Protein AF-K0BC11-F1 (afdb_monomer)

InterPro domains:
  IPR007685 RelA/SpoT [PF04607] (49-173)
  IPR007685 RelA/SpoT [SM00954] (48-176)
  IPR007685 RelA/SpoT [cd05399] (22-164)
  IPR043519 Nucleotidyltransferase superfamily [G3DSA:3.30.460.10] (6-158)
  IPR043519 Nucleotidyltransferase superfamily [SSF81301] (23-200)

pLDDT: mean 84.07, std 13.66, range [40.06, 98.12]

Foldseek 3Di:
DQDADDLVVVVVVCVVCLVLLVVLLVVVLVLLVVLCVVVVFAWPDKDWDADDPVRLSVVCVVVSDDDPSQLVPQARIEIETAGAAPVSLVVSVVSCVVFWDFPDKDDQDPPVDLLDDSLAWIKTWTFGDPVRQDPVSCVVRVCRRSGIYIYTYYYPLNVVLCVVVCVPVVVVPDDDPVVSSVNSVVSVVSVVVSVVSNVVVVVVVVLVVVLCPDQPQADWDDLSSVQSVLCNVPVVFDADDSVLSHVLSVVCVVLPNTTSVVLVVLCVLCVVLLVVLCVVVFDDDPPDRHDHSSVSSLLSCLLPPPPPDDSVSRDDPPSVVSNVVSVD

Nearest PDB structures (foldseek):
  5ded-assembly1_G  TM=7.825E-01  e=7.069E-09  Bacillus subtilis PY79
  5ded-assembly2_H  TM=7.677E-01  e=9.722E-09  Bacillus subtilis PY79
  5ded-assembly1_F  TM=7.931E-01  e=2.528E-08  Bacillus subtilis PY79
  5ded-assembly1_D  TM=7.666E-01  e=3.867E-08  Bacillus subtilis PY79
  5ded-assembly1_B  TM=7.456E-01  e=4.534E-08  Bacillus subtilis PY79

Mean predicted aligned error: 13.34 Å

Solvent-accessible surface area (backbone atoms only — not comparable to full-atom values): 18623 Å² total; per-residue (Å²): 131,87,78,80,76,59,62,69,61,51,51,53,53,46,65,70,48,47,61,43,38,52,51,50,44,53,52,52,51,50,56,51,50,52,56,35,57,76,66,68,57,68,60,78,44,82,49,73,48,68,53,53,64,72,62,49,54,52,48,37,65,76,65,65,63,76,81,65,59,75,79,73,42,47,58,47,13,31,35,38,40,29,25,72,39,60,71,50,51,60,56,48,49,52,51,48,61,70,65,29,42,74,80,45,76,46,66,67,56,75,57,96,49,93,88,49,70,42,76,57,55,34,38,36,32,28,26,54,31,76,89,75,56,47,71,68,50,41,72,79,29,71,60,48,63,75,42,46,30,26,38,37,40,32,33,56,61,42,52,54,46,51,58,54,49,48,57,55,64,70,58,60,88,76,73,56,74,67,58,54,52,50,52,41,53,52,46,51,51,46,52,52,49,47,53,50,54,34,50,52,50,54,51,52,54,54,49,55,57,56,32,68,41,86,66,67,40,87,40,63,63,45,71,71,53,46,51,23,38,36,50,59,79,34,67,92,37,51,84,59,55,72,66,60,50,52,53,50,51,55,53,40,47,73,76,63,51,57,32,42,45,59,53,46,58,34,41,70,59,24,48,73,43,48,58,53,51,44,68,78,56,65,50,84,58,102,85,45,72,64,60,29,32,53,57,48,49,51,50,19,48,53,60,67,44,64,88,78,54,87,50,80,85,53,87,55,87,73,51,76,77,53,43,72,64,59,81,114

Organism: NCBI:txid1229909

Structure (mmCIF, N/CA/C/O backbone):
data_AF-K0BC11-F1
#
_entry.id   AF-K0BC11-F1
#
loop_
_atom_site.group_PDB
_atom_site.id
_atom_site.type_symbol
_atom_site.label_atom_id
_atom_site.label_alt_id
_atom_site.label_comp_id
_atom_site.label_asym_id
_atom_site.label_entity_id
_atom_site.label_seq_id
_atom_site.pdbx_PDB_ins_code
_atom_site.Cartn_x
_atom_site.Cartn_y
_atom_site.Cartn_z
_atom_site.occupancy
_atom_site.B_iso_or_equiv
_atom_site.auth_seq_id
_atom_site.auth_comp_id
_atom_site.auth_asym_id
_atom_site.auth_atom_id
_atom_site.pdbx_PDB_model_num
ATOM 1 N N . MET A 1 1 ? 13.989 6.825 -39.980 1.00 73.62 1 MET A N 1
ATOM 2 C CA . MET A 1 1 ? 14.229 5.379 -39.795 1.00 73.62 1 MET A CA 1
ATOM 3 C C . MET A 1 1 ? 14.857 5.228 -38.426 1.00 73.62 1 MET A C 1
ATOM 5 O O . MET A 1 1 ? 15.906 5.821 -38.219 1.00 73.62 1 MET A O 1
ATOM 9 N N . PHE A 1 2 ? 14.193 4.543 -37.494 1.00 80.69 2 PHE A N 1
ATOM 10 C CA . PHE A 1 2 ? 14.741 4.298 -36.160 1.00 80.69 2 PHE A CA 1
ATOM 11 C C . PHE A 1 2 ? 16.003 3.433 -36.277 1.00 80.69 2 PHE A C 1
ATOM 13 O O . PHE A 1 2 ? 15.971 2.382 -36.921 1.00 80.69 2 PHE A O 1
ATOM 20 N N . ILE A 1 3 ? 17.115 3.882 -35.689 1.00 81.69 3 ILE A N 1
ATOM 21 C CA . ILE A 1 3 ? 18.369 3.122 -35.666 1.00 81.69 3 ILE A CA 1
ATOM 22 C C . ILE A 1 3 ? 18.489 2.467 -34.290 1.00 81.69 3 ILE A C 1
ATOM 24 O O . ILE A 1 3 ? 18.704 3.167 -33.298 1.00 81.69 3 ILE A O 1
ATOM 28 N N . PRO A 1 4 ? 18.355 1.135 -34.198 1.00 78.00 4 PRO A N 1
ATOM 29 C CA . PRO A 1 4 ? 18.426 0.460 -32.918 1.00 78.00 4 PRO A CA 1
ATOM 30 C C . PRO A 1 4 ? 19.825 0.575 -32.294 1.00 78.00 4 PRO A C 1
ATOM 32 O O . PRO A 1 4 ? 20.830 0.502 -33.009 1.00 78.00 4 PRO A O 1
ATOM 35 N N . PRO A 1 5 ? 19.922 0.698 -30.959 1.00 86.88 5 PRO A N 1
ATOM 36 C CA . PRO A 1 5 ? 21.211 0.739 -30.286 1.00 86.88 5 PRO A CA 1
ATOM 37 C C . PRO A 1 5 ? 21.972 -0.574 -30.469 1.00 86.88 5 PRO A C 1
ATOM 39 O O . PRO A 1 5 ? 21.388 -1.662 -30.483 1.00 86.88 5 PRO A O 1
ATOM 42 N N . ASN A 1 6 ? 23.303 -0.480 -30.520 1.00 91.75 6 ASN A N 1
ATOM 43 C CA . ASN A 1 6 ? 24.158 -1.659 -30.467 1.00 91.75 6 ASN A CA 1
ATOM 44 C C . ASN A 1 6 ? 23.910 -2.418 -29.152 1.00 91.75 6 ASN A C 1
ATOM 46 O O . ASN A 1 6 ? 24.179 -1.908 -28.062 1.00 91.75 6 ASN A O 1
ATOM 50 N N . THR A 1 7 ? 23.416 -3.652 -29.258 1.00 92.38 7 THR A N 1
ATOM 51 C CA . THR A 1 7 ? 22.975 -4.448 -28.105 1.00 92.38 7 THR A CA 1
ATOM 52 C C . THR A 1 7 ? 24.090 -4.704 -27.096 1.00 92.38 7 THR A C 1
ATOM 54 O O . THR A 1 7 ? 23.847 -4.630 -25.894 1.00 92.38 7 THR A O 1
ATOM 57 N N . ALA A 1 8 ? 25.313 -4.990 -27.556 1.00 93.12 8 ALA A N 1
ATOM 58 C CA . ALA A 1 8 ? 26.441 -5.281 -26.672 1.00 93.12 8 ALA A CA 1
ATOM 59 C C . ALA A 1 8 ? 26.876 -4.034 -25.888 1.00 93.12 8 ALA A C 1
ATOM 61 O O . ALA A 1 8 ? 27.069 -4.100 -24.672 1.00 93.12 8 ALA A O 1
ATOM 62 N N . SER A 1 9 ? 26.957 -2.890 -26.572 1.00 93.25 9 SER A N 1
ATOM 63 C CA . SER A 1 9 ? 27.257 -1.596 -25.955 1.00 93.25 9 SER A CA 1
ATOM 64 C C . SER A 1 9 ? 26.203 -1.220 -24.906 1.00 93.25 9 SER A C 1
ATOM 66 O O . SER A 1 9 ? 26.545 -0.974 -23.748 1.00 93.25 9 SER A O 1
ATOM 68 N N . LEU A 1 10 ? 24.917 -1.304 -25.262 1.00 94.25 10 LEU A N 1
ATOM 69 C CA . LEU A 1 10 ? 23.816 -0.973 -24.356 1.00 94.25 10 LEU A CA 1
ATOM 70 C C . LEU A 1 10 ? 23.737 -1.924 -23.152 1.00 94.25 10 LEU A C 1
ATOM 72 O O . LEU A 1 10 ? 23.430 -1.496 -22.042 1.00 94.25 10 LEU A O 1
ATOM 76 N N . LYS A 1 11 ? 24.044 -3.214 -23.339 1.00 95.62 11 LYS A N 1
ATOM 77 C CA . LYS A 1 11 ? 24.101 -4.192 -22.242 1.00 95.62 11 LYS A CA 1
ATOM 78 C C . LYS A 1 11 ? 25.217 -3.870 -21.247 1.00 95.62 11 LYS A C 1
ATOM 80 O O . LYS A 1 11 ? 25.002 -3.991 -20.043 1.00 95.62 11 LYS A O 1
ATOM 85 N N . SER A 1 12 ? 26.375 -3.426 -21.738 1.00 95.50 12 SER A N 1
ATOM 86 C CA . SER A 1 12 ? 27.487 -2.964 -20.899 1.00 95.50 12 SER A CA 1
ATOM 87 C C . SER A 1 12 ? 27.119 -1.698 -20.119 1.00 95.50 12 SER A C 1
ATOM 89 O O . SER A 1 12 ? 27.347 -1.627 -18.912 1.00 95.50 12 SER A O 1
ATOM 91 N N . GLU A 1 13 ? 26.476 -0.722 -20.767 1.00 94.12 13 GLU A N 1
ATOM 92 C CA . GLU A 1 13 ? 26.005 0.495 -20.093 1.00 94.12 13 GLU A CA 1
ATOM 93 C C . GLU A 1 13 ? 24.946 0.187 -19.023 1.00 94.12 13 GLU A C 1
ATOM 95 O O . GLU A 1 13 ? 25.045 0.658 -17.888 1.00 94.12 13 GLU A O 1
ATOM 100 N N . TYR A 1 14 ? 23.976 -0.671 -19.348 1.00 95.38 14 TYR A N 1
ATOM 101 C CA . TYR A 1 14 ? 22.964 -1.132 -18.402 1.00 95.38 14 TYR A CA 1
ATOM 102 C C . TYR A 1 14 ? 23.604 -1.793 -17.174 1.00 95.38 14 TYR A C 1
ATOM 104 O O . TYR A 1 14 ? 23.235 -1.467 -16.048 1.00 95.38 14 TYR A O 1
ATOM 112 N N . ALA A 1 15 ? 24.595 -2.670 -17.366 1.00 95.00 15 ALA A N 1
ATOM 113 C CA . ALA A 1 15 ? 25.288 -3.339 -16.265 1.00 95.00 15 ALA A CA 1
ATOM 114 C C . ALA A 1 15 ? 26.015 -2.357 -15.327 1.00 95.00 15 ALA A C 1
ATOM 116 O O . ALA A 1 15 ? 26.056 -2.590 -14.122 1.00 95.00 15 ALA A O 1
ATOM 117 N N . LYS A 1 16 ? 26.532 -1.238 -15.853 1.00 93.56 16 LYS A N 1
ATOM 118 C CA . LYS A 1 16 ? 27.159 -0.181 -15.040 1.00 93.56 16 LYS A CA 1
ATOM 119 C C . LYS A 1 16 ? 26.140 0.618 -14.226 1.00 93.56 16 LYS A C 1
ATOM 121 O O . LYS A 1 16 ? 26.433 1.004 -13.100 1.00 93.56 16 LYS A O 1
ATOM 126 N N . LYS A 1 17 ? 24.952 0.877 -14.783 1.00 93.44 17 LYS A N 1
ATOM 127 C CA . LYS A 1 17 ? 23.930 1.730 -14.149 1.00 93.44 17 LYS A CA 1
ATOM 128 C C . LYS A 1 17 ? 22.973 0.972 -13.230 1.00 93.44 17 LYS A C 1
ATOM 130 O O . LYS A 1 17 ? 22.438 1.570 -12.299 1.00 93.44 17 LYS A O 1
ATOM 135 N N . ILE A 1 18 ? 22.744 -0.323 -13.456 1.00 94.00 18 ILE A N 1
ATOM 136 C CA . ILE A 1 18 ? 21.697 -1.077 -12.748 1.00 94.00 18 ILE A CA 1
ATOM 137 C C . ILE A 1 18 ? 21.903 -1.125 -11.230 1.00 94.00 18 ILE A C 1
ATOM 139 O O . ILE A 1 18 ? 20.920 -1.069 -10.495 1.00 94.00 18 ILE A O 1
ATOM 143 N N . GLY A 1 19 ? 23.155 -1.134 -10.757 1.00 94.81 19 GLY A N 1
ATOM 144 C CA . GLY A 1 19 ? 23.466 -1.079 -9.324 1.00 94.81 19 GLY A CA 1
ATOM 145 C C . GLY A 1 19 ? 22.896 0.171 -8.647 1.00 94.81 19 GLY A C 1
ATOM 146 O O . GLY A 1 19 ? 22.322 0.081 -7.565 1.00 94.81 19 GLY A O 1
ATOM 147 N N . THR A 1 20 ? 22.939 1.322 -9.325 1.00 95.69 20 THR A N 1
ATOM 148 C CA . THR A 1 20 ? 22.329 2.570 -8.838 1.00 95.69 20 THR A CA 1
ATOM 149 C C . THR A 1 20 ? 20.811 2.463 -8.727 1.00 95.69 20 THR A C 1
ATOM 151 O O . THR A 1 20 ? 20.237 2.914 -7.739 1.00 95.69 20 THR A O 1
ATOM 154 N N . TYR A 1 21 ? 20.147 1.826 -9.695 1.00 96.31 21 TYR A N 1
ATOM 155 C CA . TYR A 1 21 ? 18.696 1.613 -9.640 1.00 96.31 21 TYR A CA 1
ATOM 156 C C . TYR A 1 21 ? 18.300 0.614 -8.547 1.00 96.31 21 TYR A C 1
ATOM 158 O O . TYR A 1 21 ? 17.301 0.827 -7.867 1.00 96.31 21 TYR A O 1
ATOM 166 N N . GLN A 1 22 ? 19.085 -0.444 -8.331 1.00 96.06 22 GLN A N 1
ATOM 167 C CA . GLN A 1 22 ? 18.867 -1.397 -7.235 1.00 96.06 22 GLN A CA 1
ATOM 168 C C . GLN A 1 22 ? 19.002 -0.718 -5.867 1.00 96.06 22 GLN A C 1
ATOM 170 O O . GLN A 1 22 ? 18.153 -0.904 -4.993 1.00 96.06 22 GLN A O 1
ATOM 175 N N . TYR A 1 23 ? 20.023 0.123 -5.705 1.00 96.44 23 TYR A N 1
ATOM 176 C CA . TYR A 1 23 ? 20.205 0.913 -4.495 1.00 96.44 23 TYR A CA 1
ATOM 177 C C . TYR A 1 23 ? 19.061 1.921 -4.287 1.00 96.44 23 TYR A C 1
ATOM 179 O O . TYR A 1 23 ? 18.476 1.977 -3.203 1.00 96.44 23 TYR A O 1
ATOM 187 N N . LEU A 1 24 ? 18.666 2.647 -5.342 1.00 96.81 24 LEU A N 1
ATOM 188 C CA . LEU A 1 24 ? 17.513 3.555 -5.330 1.00 96.81 24 LEU A CA 1
ATOM 189 C C . LEU A 1 24 ? 16.231 2.839 -4.887 1.00 96.81 24 LEU A C 1
ATOM 191 O O . LEU A 1 24 ? 15.516 3.344 -4.024 1.00 96.81 24 LEU A O 1
ATOM 195 N N . ILE A 1 25 ? 15.955 1.661 -5.454 1.00 97.00 25 ILE A N 1
ATOM 196 C CA . ILE A 1 25 ? 14.804 0.828 -5.092 1.00 97.00 25 ILE A CA 1
ATOM 197 C C . ILE A 1 25 ? 14.818 0.514 -3.597 1.00 97.00 25 ILE A C 1
ATOM 199 O O . ILE A 1 25 ? 13.801 0.703 -2.929 1.00 97.00 25 ILE A O 1
ATOM 203 N N . SER A 1 26 ? 15.954 0.046 -3.073 1.00 96.50 26 SER A N 1
ATOM 204 C CA . SER A 1 26 ? 16.074 -0.300 -1.656 1.00 96.50 26 SER A CA 1
ATOM 205 C C . SER A 1 26 ? 15.805 0.915 -0.772 1.00 96.50 26 SER A C 1
ATOM 207 O O . SER A 1 26 ? 15.011 0.826 0.161 1.00 96.50 26 SER A O 1
ATOM 209 N N . LYS A 1 27 ? 16.400 2.066 -1.101 1.00 96.19 27 LYS A N 1
ATOM 210 C CA . LYS A 1 27 ? 16.225 3.313 -0.348 1.00 96.19 27 LYS A CA 1
ATOM 211 C C . LYS A 1 27 ? 14.770 3.790 -0.356 1.00 96.19 27 LYS A C 1
ATOM 213 O O . LYS A 1 27 ? 14.219 4.084 0.701 1.00 96.19 27 LYS A O 1
ATOM 218 N N . ILE A 1 28 ? 14.129 3.830 -1.528 1.00 97.31 28 ILE A N 1
ATOM 219 C CA . ILE A 1 28 ? 12.715 4.219 -1.662 1.00 97.31 28 ILE A CA 1
ATOM 220 C C . ILE A 1 28 ? 11.819 3.262 -0.874 1.00 97.31 28 ILE A C 1
ATOM 222 O O . ILE A 1 28 ? 10.918 3.713 -0.170 1.00 97.31 28 ILE A O 1
ATOM 226 N N . LYS A 1 29 ? 12.067 1.949 -0.968 1.00 97.38 29 LYS A N 1
ATOM 227 C CA . LYS A 1 29 ? 11.293 0.940 -0.240 1.00 97.38 29 LYS A CA 1
ATOM 228 C C . LYS A 1 29 ? 11.391 1.148 1.272 1.00 97.38 29 LYS A C 1
ATOM 230 O O . LYS A 1 29 ? 10.361 1.090 1.932 1.00 97.38 29 LYS A O 1
ATOM 235 N N . THR A 1 30 ? 12.585 1.421 1.802 1.00 96.19 30 THR A N 1
ATOM 236 C CA . THR A 1 30 ? 12.786 1.709 3.230 1.00 96.19 30 THR A CA 1
ATOM 237 C C . THR A 1 30 ? 12.012 2.951 3.669 1.00 96.19 30 THR A C 1
ATOM 239 O O . THR A 1 30 ? 11.204 2.851 4.586 1.00 96.19 30 THR A O 1
ATOM 242 N N . LEU A 1 31 ? 12.167 4.076 2.959 1.00 95.75 31 LEU A N 1
ATOM 243 C CA . LEU A 1 31 ? 11.475 5.334 3.282 1.00 95.75 31 LEU A CA 1
ATOM 244 C C . LEU A 1 31 ? 9.949 5.182 3.275 1.00 95.75 31 LEU A C 1
ATOM 246 O O . LEU A 1 31 ? 9.257 5.677 4.160 1.00 95.75 31 LEU A O 1
ATOM 250 N N . LEU A 1 32 ? 9.416 4.477 2.273 1.00 97.50 32 LEU A N 1
ATOM 251 C CA . LEU A 1 32 ? 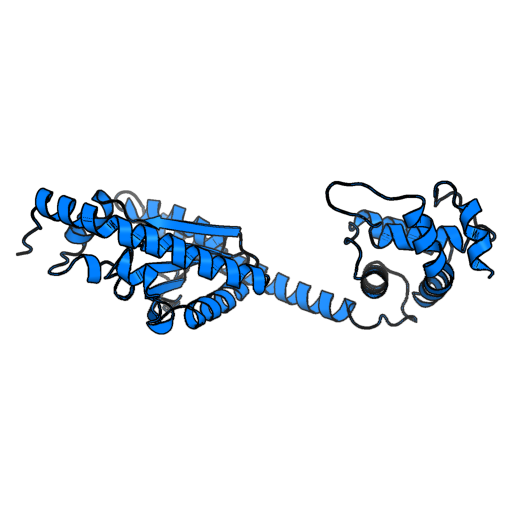7.988 4.184 2.204 1.00 97.50 32 LEU A CA 1
ATOM 252 C C . LEU A 1 32 ? 7.551 3.292 3.366 1.00 97.50 32 LEU A C 1
ATOM 254 O O . LEU A 1 32 ? 6.537 3.578 3.988 1.00 97.50 32 LEU A O 1
ATOM 258 N N . ASN A 1 33 ? 8.292 2.223 3.661 1.00 96.62 33 ASN A N 1
ATOM 259 C CA . ASN A 1 33 ? 7.930 1.279 4.714 1.00 96.62 33 ASN A CA 1
ATOM 260 C C . ASN A 1 33 ? 7.873 1.945 6.095 1.00 96.62 33 ASN A C 1
ATOM 262 O O . ASN A 1 33 ? 6.934 1.697 6.843 1.00 96.62 33 ASN A O 1
ATOM 266 N N . GLU A 1 34 ? 8.841 2.808 6.408 1.00 95.50 34 GLU A N 1
ATOM 267 C CA . GLU A 1 34 ? 8.868 3.580 7.655 1.00 95.50 34 GLU A CA 1
ATOM 268 C C . GLU A 1 34 ? 7.606 4.441 7.804 1.00 95.50 34 GLU A C 1
ATOM 270 O O . GLU A 1 34 ? 6.857 4.276 8.765 1.00 95.50 34 GLU A O 1
ATOM 275 N N . ASP A 1 35 ? 7.302 5.288 6.815 1.00 95.94 35 ASP A N 1
ATOM 276 C CA . ASP A 1 35 ? 6.131 6.171 6.869 1.00 95.94 35 ASP A CA 1
ATOM 277 C C . ASP A 1 35 ? 4.794 5.400 6.857 1.00 95.94 35 ASP A C 1
ATOM 279 O O . ASP A 1 35 ? 3.825 5.838 7.482 1.00 95.94 35 ASP A O 1
ATOM 283 N N . LEU A 1 36 ? 4.720 4.263 6.151 1.00 95.50 36 LEU A N 1
ATOM 284 C CA . LEU A 1 36 ? 3.532 3.400 6.124 1.00 95.50 36 LEU A CA 1
ATOM 285 C C . LEU A 1 36 ? 3.256 2.785 7.502 1.00 95.50 36 LEU A C 1
ATOM 287 O O . LEU A 1 36 ? 2.101 2.775 7.929 1.00 95.50 36 LEU A O 1
ATOM 291 N N . LEU A 1 37 ? 4.300 2.319 8.197 1.00 92.75 37 LEU A N 1
ATOM 292 C CA . LEU A 1 37 ? 4.197 1.766 9.549 1.00 92.75 37 LEU A CA 1
ATOM 293 C C . LEU A 1 37 ? 3.841 2.849 10.568 1.00 92.75 37 LEU A C 1
ATOM 295 O O . LEU A 1 37 ? 2.903 2.671 11.336 1.00 92.75 37 LEU A O 1
ATOM 299 N N . THR A 1 38 ? 4.527 3.996 10.540 1.00 93.12 38 THR A N 1
ATOM 300 C CA . THR A 1 38 ? 4.262 5.105 11.471 1.00 93.12 38 THR A CA 1
ATOM 301 C C . THR A 1 38 ? 2.840 5.651 11.349 1.00 93.12 38 THR A C 1
ATOM 303 O O . THR A 1 38 ? 2.265 6.090 12.339 1.00 93.12 38 THR A O 1
ATOM 306 N N . LYS A 1 39 ? 2.258 5.642 10.144 1.00 91.94 39 LYS A N 1
ATOM 307 C CA . LYS A 1 39 ? 0.874 6.088 9.914 1.00 91.94 39 LYS A CA 1
ATOM 308 C C . LYS A 1 39 ? -0.162 4.965 9.998 1.00 91.94 39 LYS A C 1
ATOM 310 O O . LYS A 1 39 ? -1.320 5.214 9.659 1.00 91.94 39 LYS A O 1
ATOM 315 N N . GLU A 1 40 ? 0.250 3.756 10.380 1.00 91.44 40 GLU A N 1
ATOM 316 C CA . GLU A 1 40 ? -0.610 2.573 10.507 1.00 91.44 40 GLU A CA 1
ATOM 317 C C . GLU A 1 40 ? -1.467 2.312 9.252 1.00 91.44 40 GLU A C 1
ATOM 319 O O . GLU A 1 40 ? -2.646 1.950 9.312 1.00 91.44 40 GLU A O 1
ATOM 324 N N . ILE A 1 41 ? -0.882 2.532 8.070 1.00 92.38 41 ILE A N 1
ATOM 325 C CA . ILE A 1 41 ? -1.588 2.336 6.803 1.00 92.38 41 ILE A CA 1
ATOM 326 C C . ILE A 1 41 ? -1.651 0.842 6.500 1.00 92.38 41 ILE A C 1
ATOM 328 O O . ILE A 1 41 ? -0.629 0.178 6.327 1.00 92.38 41 ILE A O 1
ATOM 332 N N . LYS A 1 42 ? -2.874 0.321 6.378 1.00 88.62 42 LYS A N 1
ATOM 333 C CA . LYS A 1 42 ? -3.121 -1.089 6.075 1.00 88.62 42 LYS A CA 1
ATOM 334 C C . LYS A 1 42 ? -2.725 -1.407 4.634 1.00 88.62 42 LYS A C 1
ATOM 336 O O . LYS A 1 42 ? -3.439 -1.084 3.684 1.00 88.62 42 LYS A O 1
ATOM 341 N N . ILE A 1 43 ? -1.584 -2.072 4.483 1.00 95.12 43 ILE A N 1
ATOM 342 C CA . ILE A 1 43 ? -1.107 -2.605 3.208 1.00 95.12 43 ILE A CA 1
ATOM 343 C C . ILE A 1 43 ? -1.113 -4.132 3.216 1.00 95.12 43 ILE A C 1
ATOM 345 O O . ILE A 1 43 ? -0.899 -4.768 4.241 1.00 95.12 43 ILE A O 1
ATOM 349 N N . ILE A 1 44 ? -1.331 -4.715 2.042 1.00 95.62 44 ILE A N 1
ATOM 350 C CA . ILE A 1 44 ? -1.179 -6.149 1.787 1.00 95.62 44 ILE A CA 1
ATOM 351 C C . ILE A 1 44 ? 0.276 -6.450 1.441 1.00 95.62 44 ILE A C 1
ATOM 353 O O . ILE A 1 44 ? 0.839 -7.443 1.891 1.00 95.62 44 ILE A O 1
ATOM 357 N N . SER A 1 45 ? 0.897 -5.608 0.609 1.00 96.75 45 SER A N 1
ATOM 358 C CA . SER A 1 45 ? 2.295 -5.804 0.233 1.00 96.75 45 SER A CA 1
ATOM 359 C C . SER A 1 45 ? 2.981 -4.526 -0.234 1.00 96.75 45 SER A C 1
ATOM 361 O O . SER A 1 45 ? 2.377 -3.655 -0.865 1.00 96.75 45 SER A O 1
ATOM 363 N N . LEU A 1 46 ? 4.285 -4.470 0.035 1.00 97.75 46 LEU A N 1
ATOM 364 C CA . LEU A 1 46 ? 5.227 -3.503 -0.514 1.00 97.75 46 LEU A CA 1
ATOM 365 C C . LEU A 1 46 ? 6.333 -4.275 -1.239 1.00 97.75 46 LEU A C 1
ATOM 367 O O . LEU A 1 46 ? 7.242 -4.843 -0.626 1.00 97.75 46 LEU A O 1
ATOM 371 N N . THR A 1 47 ? 6.249 -4.311 -2.563 1.00 97.12 47 THR A N 1
ATOM 372 C CA . THR A 1 47 ? 7.209 -5.020 -3.418 1.00 97.12 47 THR A CA 1
ATOM 373 C C . THR A 1 47 ? 8.006 -4.032 -4.247 1.00 97.12 47 THR A C 1
ATOM 375 O O . THR A 1 47 ? 7.557 -2.922 -4.523 1.00 97.12 47 THR A O 1
ATOM 378 N N . ALA A 1 48 ? 9.208 -4.423 -4.646 1.00 96.56 48 ALA A N 1
ATOM 379 C CA . ALA A 1 48 ? 10.019 -3.610 -5.528 1.00 96.56 48 ALA A CA 1
ATOM 380 C C . ALA A 1 48 ? 10.796 -4.489 -6.500 1.00 96.56 48 ALA A C 1
ATOM 382 O O . ALA A 1 48 ? 11.077 -5.650 -6.202 1.00 96.56 48 ALA A O 1
ATOM 383 N N . ARG A 1 49 ? 11.081 -3.948 -7.681 1.00 94.88 49 ARG A N 1
ATOM 384 C CA . ARG A 1 49 ? 11.754 -4.663 -8.762 1.00 94.88 49 ARG A CA 1
ATOM 385 C C . ARG A 1 49 ? 12.547 -3.709 -9.634 1.00 94.88 49 ARG A C 1
ATOM 387 O O . ARG A 1 49 ? 12.101 -2.600 -9.925 1.00 94.88 49 ARG A O 1
ATOM 394 N N . GLU A 1 50 ? 13.668 -4.192 -10.133 1.00 95.56 50 GLU A N 1
ATOM 395 C CA . GLU A 1 50 ? 14.371 -3.597 -11.255 1.00 95.56 50 GLU A CA 1
ATOM 396 C C . GLU A 1 50 ? 13.901 -4.212 -12.579 1.00 95.56 50 GLU A C 1
ATOM 398 O O . GLU A 1 50 ? 13.568 -5.401 -12.680 1.00 95.56 50 GLU A O 1
ATOM 403 N N . LYS A 1 51 ? 13.869 -3.400 -13.634 1.00 95.44 51 LYS A N 1
ATOM 404 C CA . LYS A 1 51 ? 13.502 -3.873 -14.969 1.00 95.44 51 LYS A CA 1
ATOM 405 C C . LYS A 1 51 ? 14.676 -4.595 -15.615 1.00 95.44 51 LYS A C 1
ATOM 407 O O . LYS A 1 51 ? 15.650 -3.958 -15.979 1.00 95.44 51 LYS A O 1
ATOM 412 N N . LYS A 1 52 ? 14.549 -5.907 -15.839 1.00 96.94 52 LYS A N 1
ATOM 413 C CA . LYS A 1 52 ? 15.577 -6.717 -16.521 1.00 96.94 52 LYS A CA 1
ATOM 414 C C . LYS A 1 52 ? 15.919 -6.180 -17.920 1.00 96.94 52 LYS A C 1
ATOM 416 O O . LYS A 1 52 ? 15.036 -5.683 -18.626 1.00 96.94 52 LYS A O 1
ATOM 421 N N . PHE A 1 53 ? 17.175 -6.379 -18.337 1.00 96.38 53 PHE A N 1
ATOM 422 C CA . PHE A 1 53 ? 17.722 -5.890 -19.609 1.00 96.38 53 PHE A CA 1
ATOM 423 C C . PHE A 1 53 ? 16.843 -6.224 -20.818 1.00 96.38 53 PHE A C 1
ATOM 425 O O . PHE A 1 53 ? 16.523 -5.326 -21.586 1.00 96.38 53 PHE A O 1
ATOM 432 N N . ASP A 1 54 ? 16.381 -7.468 -20.965 1.00 95.31 54 ASP A N 1
ATOM 433 C CA . ASP A 1 54 ? 15.577 -7.860 -22.133 1.00 95.31 54 ASP A CA 1
ATOM 434 C C . ASP A 1 54 ? 14.265 -7.072 -22.227 1.00 95.31 54 ASP A C 1
ATOM 436 O O . ASP A 1 54 ? 13.835 -6.688 -23.312 1.00 95.31 54 ASP A O 1
ATOM 440 N N . SER A 1 55 ? 13.630 -6.790 -21.086 1.00 93.69 55 SER A N 1
ATOM 441 C CA . SER A 1 55 ? 12.410 -5.980 -21.017 1.00 93.69 55 SER A CA 1
ATOM 442 C C . SER A 1 55 ? 12.688 -4.498 -21.255 1.00 93.69 55 SER A C 1
ATOM 444 O O . SER A 1 55 ? 11.857 -3.810 -21.845 1.00 93.69 55 SER A O 1
ATOM 446 N N . PHE A 1 56 ? 13.829 -3.992 -20.784 1.00 95.06 56 PHE A N 1
ATOM 447 C CA . PHE A 1 56 ? 14.307 -2.638 -21.069 1.00 95.06 56 PHE A CA 1
ATOM 448 C C . PHE A 1 56 ? 14.584 -2.458 -22.568 1.00 95.06 56 PHE A C 1
ATOM 450 O O . PHE A 1 56 ? 14.001 -1.577 -23.196 1.00 95.06 56 PHE A O 1
ATOM 457 N N . TYR A 1 57 ? 15.358 -3.367 -23.160 1.00 94.62 57 TYR A N 1
ATOM 458 C CA . TYR A 1 57 ? 15.673 -3.403 -24.583 1.00 94.62 57 TYR A CA 1
ATOM 459 C C . TYR A 1 57 ? 14.400 -3.500 -25.428 1.00 94.62 57 TYR A C 1
ATOM 461 O O . TYR A 1 57 ? 14.143 -2.624 -26.243 1.00 94.62 57 TYR A O 1
ATOM 469 N N . LYS A 1 58 ? 13.511 -4.468 -25.165 1.00 92.62 58 LYS A N 1
ATOM 470 C CA . LYS A 1 58 ? 12.218 -4.576 -25.872 1.00 92.62 58 LYS A CA 1
ATOM 471 C C . LYS A 1 58 ? 11.391 -3.290 -25.809 1.00 92.62 58 LYS A C 1
ATOM 473 O O . LYS A 1 58 ? 10.705 -2.968 -26.775 1.00 92.62 58 LYS A O 1
ATOM 478 N N . LYS A 1 59 ? 11.440 -2.553 -24.692 1.00 92.38 59 LYS A N 1
ATOM 479 C CA . LYS A 1 59 ? 10.715 -1.285 -24.533 1.00 92.38 59 LYS A CA 1
ATOM 480 C C . LYS A 1 59 ? 11.293 -0.181 -25.424 1.00 92.38 59 LYS A C 1
ATOM 482 O O . LYS A 1 59 ? 10.508 0.532 -26.038 1.00 92.38 59 LYS A O 1
ATOM 487 N N . ILE A 1 60 ? 12.619 -0.089 -25.547 1.00 93.81 60 ILE A N 1
ATOM 488 C CA . ILE A 1 60 ? 13.286 0.852 -26.466 1.00 93.81 60 ILE A CA 1
ATOM 489 C C . ILE A 1 60 ? 12.800 0.634 -27.900 1.00 93.81 60 ILE A C 1
ATOM 491 O O . ILE A 1 60 ? 12.396 1.585 -28.555 1.00 93.81 60 ILE A O 1
ATOM 495 N N . PHE A 1 61 ? 12.765 -0.622 -28.349 1.00 90.31 61 PHE A N 1
ATOM 496 C CA . PHE A 1 61 ? 12.334 -0.974 -29.705 1.00 90.31 61 PHE A CA 1
ATOM 497 C C . PHE A 1 61 ? 10.849 -0.724 -29.923 1.00 90.31 61 PHE A C 1
ATOM 499 O O . PHE A 1 61 ? 10.459 -0.140 -30.924 1.00 90.31 61 PHE A O 1
ATOM 506 N N . ARG A 1 62 ? 10.008 -1.158 -28.977 1.00 8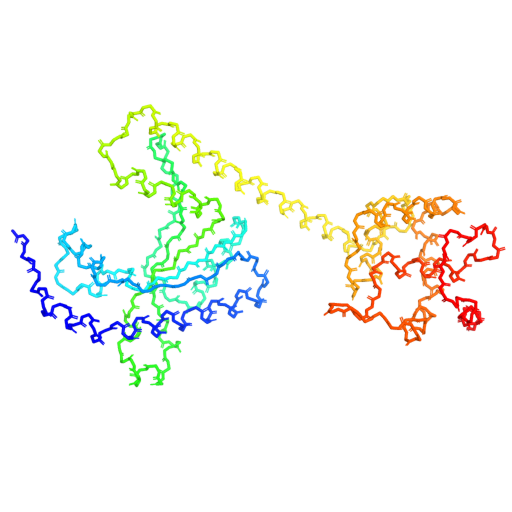8.94 62 ARG A N 1
ATOM 507 C CA . ARG A 1 62 ? 8.550 -1.044 -29.096 1.00 88.94 62 ARG A CA 1
ATOM 508 C C . ARG A 1 62 ? 8.077 0.402 -29.231 1.00 88.94 62 ARG A C 1
ATOM 510 O O . ARG A 1 62 ? 7.051 0.633 -29.862 1.00 88.94 62 ARG A O 1
ATOM 517 N N . TYR A 1 63 ? 8.768 1.333 -28.581 1.00 90.44 63 TYR A N 1
ATOM 518 C CA . TYR A 1 63 ? 8.397 2.746 -28.550 1.00 90.44 63 TYR A CA 1
ATOM 519 C C . TYR A 1 63 ? 9.360 3.636 -29.339 1.00 90.44 63 TYR A C 1
ATOM 521 O O . TYR A 1 63 ? 9.268 4.850 -29.201 1.00 90.44 63 TYR A O 1
ATOM 529 N N . GLU A 1 64 ? 10.278 3.042 -30.112 1.00 92.06 64 GLU A N 1
ATOM 530 C CA . GLU A 1 64 ? 11.282 3.752 -30.921 1.00 92.06 64 GLU A CA 1
ATOM 531 C C . GLU A 1 64 ? 11.958 4.891 -30.137 1.00 92.06 64 GLU A C 1
ATOM 533 O O . GLU A 1 64 ? 12.079 6.027 -30.589 1.00 92.06 64 GLU A O 1
ATOM 538 N N . ILE A 1 65 ? 12.341 4.599 -28.890 1.00 90.38 65 ILE A N 1
ATOM 539 C CA . ILE A 1 65 ? 12.908 5.602 -27.984 1.00 90.38 65 ILE A CA 1
ATOM 540 C C . ILE A 1 65 ? 14.309 5.935 -28.479 1.00 90.38 65 ILE A C 1
ATOM 542 O O . ILE A 1 65 ? 15.129 5.037 -28.587 1.00 90.38 65 ILE A O 1
ATOM 546 N N . GLU A 1 66 ? 14.605 7.210 -28.714 1.00 89.69 66 GLU A N 1
ATOM 547 C CA . GLU A 1 66 ? 15.937 7.684 -29.118 1.00 89.69 66 GLU A CA 1
ATOM 548 C C . GLU A 1 66 ? 16.612 8.503 -28.002 1.00 89.69 66 GLU A C 1
ATOM 550 O O . GLU A 1 66 ? 15.935 9.085 -27.150 1.00 89.69 66 GLU A O 1
ATOM 555 N N . GLY A 1 67 ? 17.943 8.616 -28.016 1.00 88.12 67 GLY A N 1
ATOM 556 C CA . GLY A 1 67 ? 18.714 9.418 -27.052 1.00 88.12 67 GLY A CA 1
ATOM 557 C C . GLY A 1 67 ? 19.025 8.682 -25.742 1.00 88.12 67 GLY A C 1
ATOM 558 O O . GLY A 1 67 ? 19.318 7.490 -25.758 1.00 88.12 67 GLY A O 1
ATOM 559 N N . ASP A 1 68 ? 18.995 9.389 -24.605 1.00 89.62 68 ASP A N 1
ATOM 560 C CA . ASP A 1 68 ? 19.294 8.782 -23.299 1.00 89.62 68 ASP A CA 1
ATOM 561 C C . ASP A 1 68 ? 18.124 7.922 -22.790 1.00 89.62 68 ASP A C 1
ATOM 563 O O . ASP A 1 68 ? 17.145 8.408 -22.212 1.00 89.62 68 ASP A O 1
ATOM 567 N N . TYR A 1 69 ? 18.247 6.612 -23.000 1.00 92.38 69 TYR A N 1
ATOM 568 C CA . TYR A 1 69 ? 17.258 5.612 -22.603 1.00 92.38 69 TYR A CA 1
ATOM 569 C C . TYR A 1 69 ? 17.023 5.557 -21.089 1.00 92.38 69 TYR A C 1
ATOM 571 O O . TYR A 1 69 ? 15.916 5.235 -20.661 1.00 92.38 69 TYR A O 1
ATOM 579 N N . PHE A 1 70 ? 18.035 5.861 -20.272 1.00 90.56 70 PHE A N 1
ATOM 580 C CA . PHE A 1 70 ? 17.951 5.751 -18.812 1.00 90.56 70 PHE A CA 1
ATOM 581 C C . PHE A 1 70 ? 17.177 6.915 -18.195 1.00 90.56 70 PHE A C 1
ATOM 583 O O . PHE A 1 70 ? 16.604 6.768 -17.121 1.00 90.56 70 PHE A O 1
ATOM 590 N N . VAL A 1 71 ? 17.124 8.054 -18.887 1.00 86.62 71 VAL A N 1
ATOM 591 C CA . VAL A 1 71 ? 16.313 9.211 -18.483 1.00 86.62 71 VAL A CA 1
ATOM 592 C C . VAL A 1 71 ? 14.890 9.127 -19.038 1.00 86.62 71 VAL A C 1
ATOM 594 O O . VAL A 1 71 ? 13.968 9.645 -18.417 1.00 86.62 71 VAL A O 1
ATOM 597 N N . LYS A 1 72 ? 14.694 8.482 -20.197 1.00 89.19 72 LYS A N 1
ATOM 598 C CA . LYS A 1 72 ? 13.383 8.377 -20.868 1.00 89.19 72 LYS A CA 1
ATOM 599 C C . LYS A 1 72 ? 12.549 7.161 -20.455 1.00 89.19 72 LYS A C 1
ATOM 601 O O . LYS A 1 72 ? 11.361 7.101 -20.773 1.00 89.19 72 LYS A O 1
ATOM 606 N N . ILE A 1 73 ? 13.161 6.161 -19.822 1.00 92.69 73 ILE A N 1
ATOM 607 C CA . ILE A 1 73 ? 12.470 4.963 -19.340 1.00 92.69 73 ILE A CA 1
ATOM 608 C C . ILE A 1 73 ? 12.294 5.059 -17.827 1.00 92.69 73 ILE A C 1
ATOM 610 O O . ILE A 1 73 ? 13.176 4.717 -17.045 1.00 92.69 73 ILE A O 1
ATOM 614 N N . ASP A 1 74 ? 11.097 5.478 -17.437 1.00 92.56 74 ASP A N 1
ATOM 615 C CA . ASP A 1 74 ? 10.769 5.807 -16.048 1.00 92.56 74 ASP A CA 1
ATOM 616 C C . ASP A 1 74 ? 10.622 4.587 -15.118 1.00 92.56 74 ASP A C 1
ATOM 618 O O . ASP A 1 74 ? 10.626 4.737 -13.901 1.00 92.56 74 ASP A O 1
ATOM 622 N N . ASP A 1 75 ? 10.472 3.380 -15.677 1.00 94.00 75 ASP A N 1
ATOM 623 C CA . ASP A 1 75 ? 10.197 2.132 -14.947 1.00 94.00 75 ASP A CA 1
ATOM 624 C C . ASP A 1 75 ? 11.423 1.208 -14.846 1.00 94.00 75 ASP A C 1
ATOM 626 O O . ASP A 1 75 ? 11.270 -0.011 -14.736 1.00 94.00 75 ASP A O 1
ATOM 630 N N . LEU A 1 76 ? 12.641 1.762 -14.917 1.00 96.12 76 LEU A N 1
ATOM 631 C CA . LEU A 1 76 ? 13.876 1.019 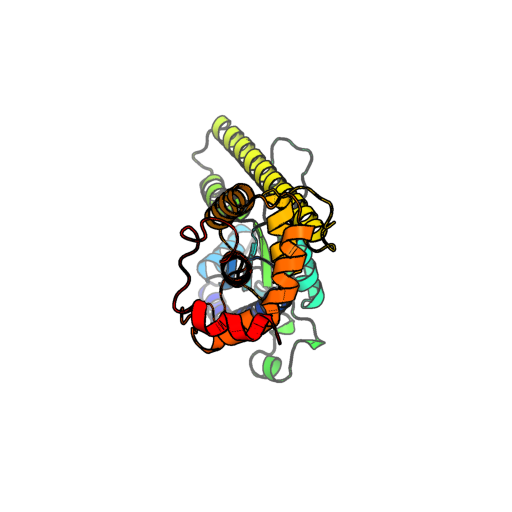-14.631 1.00 96.12 76 LEU A CA 1
ATOM 632 C C . LEU A 1 76 ? 13.945 0.586 -13.161 1.00 96.12 76 LEU A C 1
ATOM 634 O O . LEU A 1 76 ? 14.281 -0.567 -12.876 1.00 96.12 76 LEU A O 1
ATOM 638 N N . ALA A 1 77 ? 13.565 1.490 -12.255 1.00 97.56 77 ALA A N 1
ATOM 639 C CA . ALA A 1 77 ? 13.221 1.185 -10.875 1.00 97.56 77 ALA A CA 1
ATOM 640 C C . ALA A 1 77 ? 11.702 1.208 -10.701 1.00 97.56 77 ALA A C 1
ATOM 642 O O . ALA A 1 77 ? 11.038 2.139 -11.154 1.00 97.56 77 ALA A O 1
ATOM 643 N N . GLY A 1 78 ? 11.155 0.185 -10.045 1.00 97.50 78 GLY A N 1
ATOM 644 C CA . GLY A 1 78 ? 9.726 0.085 -9.787 1.00 97.50 78 GLY A CA 1
ATOM 645 C C . GLY A 1 78 ? 9.426 -0.340 -8.358 1.00 97.50 78 GLY A C 1
ATOM 646 O O . GLY A 1 78 ? 9.970 -1.334 -7.874 1.00 97.50 78 GLY A O 1
ATOM 647 N N . VAL A 1 79 ? 8.508 0.365 -7.706 1.00 98.12 79 VAL A N 1
ATOM 648 C CA . VAL A 1 79 ? 7.941 -0.002 -6.404 1.00 98.12 79 VAL A CA 1
ATOM 649 C C . VAL A 1 79 ? 6.437 -0.170 -6.557 1.00 98.12 79 VAL A C 1
ATOM 651 O O . VAL A 1 79 ? 5.784 0.570 -7.286 1.00 98.12 79 VAL A O 1
ATOM 654 N N . ARG A 1 80 ? 5.867 -1.163 -5.884 1.00 97.31 80 ARG A N 1
ATOM 655 C CA . ARG A 1 80 ? 4.435 -1.432 -5.896 1.00 97.31 80 ARG A CA 1
ATOM 656 C C . ARG A 1 80 ? 3.915 -1.560 -4.480 1.00 97.31 80 ARG A C 1
ATOM 658 O O . ARG A 1 80 ? 4.413 -2.376 -3.706 1.00 97.31 80 ARG A O 1
ATOM 665 N N . ILE A 1 81 ? 2.871 -0.795 -4.207 1.00 98.06 81 ILE A N 1
ATOM 666 C CA . ILE A 1 81 ? 2.146 -0.789 -2.946 1.00 98.06 81 ILE A CA 1
ATOM 667 C C . ILE A 1 81 ? 0.745 -1.314 -3.231 1.00 98.06 81 ILE A C 1
ATOM 669 O O . ILE A 1 81 ? 0.029 -0.747 -4.058 1.00 98.06 81 ILE A O 1
ATOM 673 N N . VAL A 1 82 ? 0.384 -2.420 -2.583 1.00 97.19 82 VAL A N 1
ATOM 674 C CA . VAL A 1 82 ? -0.971 -2.976 -2.627 1.00 97.19 82 VAL A CA 1
ATOM 675 C C . VAL A 1 82 ? -1.635 -2.687 -1.288 1.00 97.19 82 VAL A C 1
ATOM 677 O O . VAL A 1 82 ? -1.186 -3.215 -0.272 1.00 97.19 82 VAL A O 1
ATOM 680 N N . CYS A 1 83 ? -2.666 -1.848 -1.278 1.00 95.62 83 CYS A N 1
ATOM 681 C CA . CYS A 1 83 ? -3.464 -1.523 -0.096 1.00 95.62 83 CYS A CA 1
ATOM 682 C C . CYS A 1 83 ? -4.791 -2.289 -0.077 1.00 95.62 83 CYS A C 1
ATOM 684 O O . CYS A 1 83 ? -5.164 -2.946 -1.054 1.00 95.62 83 CYS A O 1
ATOM 686 N N . VAL A 1 84 ? -5.469 -2.250 1.071 1.00 90.81 84 VAL A N 1
ATOM 687 C CA . VAL A 1 84 ? -6.723 -2.985 1.271 1.00 90.81 84 VAL A CA 1
ATOM 688 C C . VAL A 1 84 ? -7.916 -2.201 0.712 1.00 90.81 84 VAL A C 1
ATOM 690 O O . VAL A 1 84 ? -8.768 -2.791 0.055 1.00 90.81 84 VAL A O 1
ATOM 693 N N . TYR A 1 85 ? -7.947 -0.883 0.912 1.00 92.00 85 TYR A N 1
ATOM 694 C CA . TYR A 1 85 ? -9.052 0.010 0.568 1.00 92.00 85 TYR A CA 1
ATOM 695 C C . TYR A 1 85 ? -8.582 1.218 -0.254 1.00 92.00 85 TYR A C 1
ATOM 697 O O . TYR A 1 85 ? -7.395 1.556 -0.310 1.00 92.00 85 TYR A O 1
ATOM 705 N N . LEU A 1 86 ? -9.539 1.890 -0.900 1.00 91.81 86 LEU A N 1
ATOM 706 C CA . LEU A 1 86 ? -9.282 3.073 -1.726 1.00 91.81 86 LEU A CA 1
ATOM 707 C C . LEU A 1 86 ? -8.810 4.267 -0.883 1.00 91.81 86 LEU A C 1
ATOM 709 O O . LEU A 1 86 ? -7.899 4.976 -1.298 1.00 91.81 86 LEU A O 1
ATOM 713 N N . GLU A 1 87 ? -9.359 4.467 0.321 1.00 91.06 87 GLU A N 1
ATOM 714 C CA . GLU A 1 87 ? -8.952 5.558 1.221 1.00 91.06 87 GLU A CA 1
ATOM 715 C C . GLU A 1 87 ? -7.448 5.525 1.555 1.00 91.06 87 GLU A C 1
ATOM 717 O O . GLU A 1 87 ? -6.833 6.576 1.763 1.00 91.06 87 GLU A O 1
ATOM 722 N N . GLU A 1 88 ? -6.817 4.344 1.605 1.00 93.81 88 GLU A N 1
ATOM 723 C CA . GLU A 1 88 ? -5.368 4.268 1.815 1.00 93.81 88 GLU A CA 1
ATOM 724 C C . GLU A 1 88 ? -4.565 4.802 0.629 1.00 93.81 88 GLU A C 1
ATOM 726 O O . GLU A 1 88 ? -3.484 5.344 0.856 1.00 93.81 88 GLU A O 1
ATOM 731 N N . MET A 1 89 ? -5.068 4.708 -0.607 1.00 93.62 89 MET A N 1
ATOM 732 C CA . MET A 1 89 ? -4.350 5.204 -1.788 1.00 93.62 89 MET A CA 1
ATOM 733 C C . MET A 1 89 ? -4.060 6.704 -1.667 1.00 93.62 89 MET A C 1
ATOM 735 O O . MET A 1 89 ? -2.928 7.131 -1.902 1.00 93.62 89 MET A O 1
ATOM 739 N N . GLU A 1 90 ? -5.025 7.485 -1.175 1.00 91.56 90 GLU A N 1
ATOM 740 C CA . GLU A 1 90 ? -4.864 8.925 -0.937 1.00 91.56 90 GLU A CA 1
ATOM 741 C C . GLU A 1 90 ? -3.810 9.208 0.152 1.00 91.56 90 GLU A C 1
ATOM 743 O O . GLU A 1 90 ? -2.968 10.103 0.037 1.00 91.56 90 GLU A O 1
ATOM 748 N N . LYS A 1 91 ? -3.796 8.406 1.225 1.00 95.19 91 LYS A N 1
ATOM 749 C CA . LYS A 1 91 ? -2.797 8.530 2.302 1.00 95.19 91 LYS A CA 1
ATOM 750 C C . LYS A 1 91 ? -1.395 8.193 1.806 1.00 95.19 91 LYS A C 1
ATOM 752 O O . LYS A 1 91 ? -0.432 8.873 2.170 1.00 95.19 91 LYS A O 1
ATOM 757 N N . ILE A 1 92 ? -1.286 7.169 0.965 1.00 97.38 92 ILE A N 1
ATOM 758 C CA . ILE A 1 92 ? -0.040 6.751 0.327 1.00 97.38 92 ILE A CA 1
ATOM 759 C C . ILE A 1 92 ? 0.448 7.838 -0.634 1.00 97.38 92 ILE A C 1
ATOM 761 O O . ILE A 1 92 ? 1.627 8.183 -0.598 1.00 97.38 92 ILE A O 1
ATOM 765 N N . ARG A 1 93 ? -0.440 8.451 -1.424 1.00 96.12 93 ARG A N 1
ATOM 766 C CA . ARG A 1 93 ? -0.110 9.606 -2.272 1.00 96.12 93 ARG A CA 1
ATOM 767 C C . ARG A 1 93 ? 0.529 10.734 -1.465 1.00 96.12 93 ARG A C 1
ATOM 769 O O . ARG A 1 93 ? 1.581 11.241 -1.850 1.00 96.12 93 ARG A O 1
ATOM 776 N N . ASN A 1 94 ? -0.043 11.066 -0.309 1.00 96.50 94 ASN A N 1
ATOM 777 C CA . ASN A 1 94 ? 0.513 12.088 0.580 1.00 96.50 94 ASN A CA 1
ATOM 778 C C . ASN A 1 94 ? 1.908 11.708 1.114 1.00 96.50 94 ASN A C 1
ATOM 780 O O . ASN A 1 94 ? 2.781 12.567 1.232 1.00 96.50 94 ASN A O 1
ATOM 784 N N . ILE A 1 95 ? 2.153 10.426 1.417 1.00 97.50 95 ILE A N 1
ATOM 785 C CA . ILE A 1 95 ? 3.496 9.929 1.773 1.00 97.50 95 ILE A CA 1
ATOM 786 C C . ILE A 1 95 ? 4.465 10.092 0.595 1.00 97.50 95 ILE A C 1
ATOM 788 O O . ILE A 1 95 ? 5.592 10.550 0.786 1.00 97.50 95 ILE A O 1
ATOM 792 N N . ILE A 1 96 ? 4.042 9.752 -0.623 1.00 97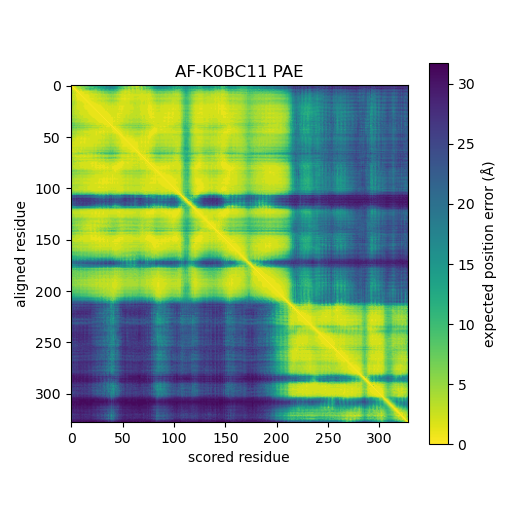.94 96 ILE A N 1
ATOM 793 C CA . ILE A 1 96 ? 4.877 9.877 -1.823 1.00 97.94 96 ILE A CA 1
ATOM 794 C C . ILE A 1 96 ? 5.252 11.349 -2.057 1.00 97.94 96 ILE A C 1
ATOM 796 O O . ILE A 1 96 ? 6.431 11.656 -2.222 1.00 97.94 96 ILE A O 1
ATOM 800 N N . GLN A 1 97 ? 4.285 12.269 -1.989 1.00 96.81 97 GLN A N 1
ATOM 801 C CA . GLN A 1 97 ? 4.505 13.718 -2.134 1.00 96.81 97 GLN A CA 1
ATOM 802 C C . GLN A 1 97 ? 5.429 14.296 -1.049 1.00 96.81 97 GLN A C 1
ATOM 804 O O . GLN A 1 97 ? 6.260 15.175 -1.310 1.00 96.81 97 GLN A O 1
ATOM 809 N N . LYS A 1 98 ? 5.318 13.787 0.183 1.00 96.12 98 LYS A N 1
ATOM 810 C CA . LYS A 1 98 ? 6.194 14.174 1.295 1.00 96.12 98 LYS A CA 1
ATOM 811 C C . LYS A 1 98 ? 7.646 13.766 1.035 1.00 96.12 98 LYS A C 1
ATOM 813 O O . LYS A 1 98 ? 8.532 14.595 1.230 1.00 96.12 98 LYS A O 1
ATOM 818 N N . ASN A 1 99 ? 7.898 12.540 0.582 1.00 96.31 99 ASN A N 1
ATOM 819 C CA . ASN A 1 99 ? 9.258 11.992 0.496 1.00 96.31 99 ASN A CA 1
ATOM 820 C C . ASN A 1 99 ? 9.963 12.244 -0.838 1.00 96.31 99 ASN A C 1
ATOM 822 O O . ASN A 1 99 ? 11.190 12.302 -0.885 1.00 96.31 99 ASN A O 1
ATOM 826 N N . PHE A 1 100 ? 9.213 12.395 -1.927 1.00 97.69 100 PHE A N 1
ATOM 827 C CA . PHE A 1 100 ? 9.778 12.384 -3.273 1.00 97.69 100 PHE A CA 1
ATOM 828 C C . PHE A 1 100 ? 9.374 13.613 -4.079 1.00 97.69 100 PHE A C 1
ATOM 830 O O . PHE A 1 100 ? 8.338 14.234 -3.844 1.00 97.69 100 PHE A O 1
ATOM 837 N N . GLN A 1 101 ? 10.211 13.970 -5.050 1.00 97.50 101 GLN A N 1
ATOM 838 C CA . GLN A 1 101 ? 9.821 14.903 -6.092 1.00 97.50 101 GLN A CA 1
ATOM 839 C C . GLN A 1 101 ? 9.036 14.123 -7.142 1.00 97.50 101 GLN A C 1
ATOM 841 O O . GLN A 1 101 ? 9.587 13.252 -7.819 1.00 97.50 101 GLN A O 1
ATOM 846 N N . ILE A 1 102 ? 7.760 14.448 -7.296 1.00 97.25 102 ILE A N 1
ATOM 847 C CA . ILE A 1 102 ? 6.927 13.826 -8.316 1.00 97.25 102 ILE A CA 1
ATOM 848 C C . ILE A 1 102 ? 7.147 14.544 -9.646 1.00 97.25 102 ILE A C 1
ATOM 850 O O . ILE A 1 102 ? 6.955 15.752 -9.757 1.00 97.25 102 ILE A O 1
ATOM 854 N N . ILE A 1 103 ? 7.590 13.789 -10.648 1.00 96.31 103 ILE A N 1
ATOM 855 C CA . ILE A 1 103 ? 7.853 14.273 -12.007 1.00 96.31 103 ILE A CA 1
ATOM 856 C C . ILE A 1 103 ? 6.593 14.164 -12.860 1.00 96.31 103 ILE A C 1
ATOM 858 O O . ILE A 1 103 ? 6.305 15.044 -13.669 1.00 96.31 103 ILE A O 1
ATOM 862 N N . ARG A 1 104 ? 5.842 13.072 -12.686 1.00 94.31 104 ARG A N 1
ATOM 863 C CA . ARG A 1 104 ? 4.587 12.828 -13.394 1.00 94.31 104 ARG A CA 1
ATOM 864 C C . ARG A 1 104 ? 3.674 11.944 -12.560 1.00 94.31 104 ARG A C 1
ATOM 866 O O . ARG A 1 104 ? 4.121 10.951 -11.996 1.00 94.31 104 ARG A O 1
ATOM 873 N N . GLU A 1 105 ? 2.392 12.274 -12.560 1.00 91.50 105 GLU A N 1
ATOM 874 C CA . GLU A 1 105 ? 1.335 11.444 -11.989 1.00 91.50 105 GLU A CA 1
ATOM 875 C C . GLU A 1 105 ? 0.431 10.974 -13.127 1.00 91.50 105 GLU A C 1
ATOM 877 O O . GLU A 1 105 ? 0.087 11.748 -14.022 1.00 91.50 105 GLU A O 1
ATOM 882 N N . LYS A 1 106 ? 0.062 9.698 -13.110 1.00 84.50 106 LYS A N 1
ATOM 883 C CA . LYS A 1 106 ? -1.002 9.157 -13.946 1.00 84.50 106 LYS A CA 1
ATOM 884 C C . LYS A 1 106 ? -2.020 8.526 -13.011 1.00 84.50 106 LYS A C 1
ATOM 886 O O . LYS A 1 106 ? -1.802 7.425 -12.508 1.00 84.50 106 LYS A O 1
ATOM 891 N N . HIS A 1 107 ? -3.099 9.264 -12.800 1.00 74.56 107 HIS A N 1
ATOM 892 C CA . HIS A 1 107 ? -4.246 8.842 -12.007 1.00 74.56 107 HIS A CA 1
ATOM 893 C C . HIS A 1 107 ? -5.288 8.158 -12.876 1.00 74.56 107 HIS A C 1
ATOM 895 O O . HIS A 1 107 ? -5.305 8.316 -14.104 1.00 74.56 107 HIS A O 1
ATOM 901 N N . LEU A 1 108 ? -6.192 7.452 -12.207 1.00 61.81 108 LEU A N 1
ATOM 902 C CA . LEU A 1 108 ? -7.499 7.103 -12.744 1.00 61.81 108 LEU A CA 1
ATOM 903 C C . LEU A 1 108 ? -8.193 8.345 -13.326 1.00 61.81 108 LEU A C 1
ATOM 905 O O . LEU A 1 108 ? -8.709 9.179 -12.591 1.00 61.81 108 LEU A O 1
ATOM 909 N N . ASN A 1 109 ? -8.278 8.426 -14.652 1.00 48.84 109 ASN A N 1
ATOM 910 C CA . ASN A 1 109 ? -9.358 9.161 -15.292 1.00 48.84 109 ASN A CA 1
ATOM 911 C C . ASN A 1 109 ? -10.330 8.124 -15.843 1.00 48.84 109 ASN A C 1
ATOM 913 O O . ASN A 1 109 ? -9.995 7.379 -16.768 1.00 48.84 109 ASN A O 1
ATOM 917 N N . PHE A 1 110 ? -11.536 8.089 -15.273 1.00 48.81 110 PHE A N 1
ATOM 918 C CA . PHE A 1 110 ? -12.704 7.635 -16.014 1.00 48.81 110 PHE A CA 1
ATOM 919 C C . PHE A 1 110 ? -12.878 8.617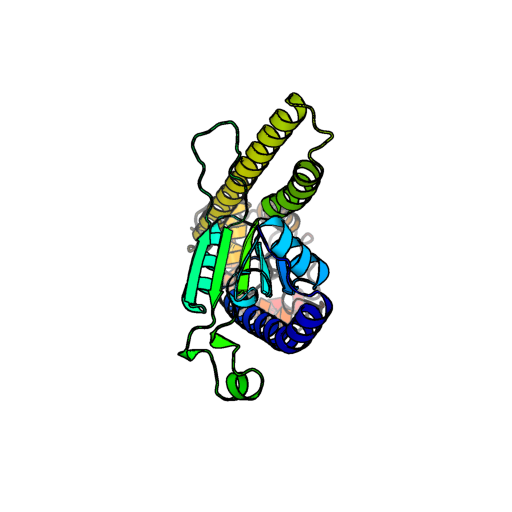 -17.169 1.00 48.81 110 PHE A C 1
ATOM 921 O O . PHE A 1 110 ? -13.446 9.693 -17.006 1.00 48.81 110 PHE A O 1
ATOM 928 N N . ASP A 1 111 ? -12.323 8.290 -18.333 1.00 40.06 111 ASP A N 1
ATOM 929 C CA . ASP A 1 111 ? -12.852 8.886 -19.550 1.00 40.06 111 ASP A CA 1
ATOM 930 C C . ASP A 1 111 ? -14.286 8.348 -19.677 1.00 40.06 111 ASP A C 1
ATOM 932 O O . ASP A 1 111 ? -14.510 7.153 -19.480 1.00 40.06 111 ASP A O 1
ATOM 936 N N . ASN A 1 112 ? -15.266 9.208 -19.960 1.00 40.62 112 ASN A N 1
ATOM 937 C CA . ASN A 1 112 ? -16.701 8.870 -20.036 1.00 40.62 112 ASN A CA 1
ATOM 938 C C . ASN A 1 112 ? -17.043 7.924 -21.211 1.00 40.62 112 ASN A C 1
ATOM 940 O O . ASN A 1 112 ? -18.180 7.878 -21.682 1.00 40.62 112 ASN A O 1
ATOM 944 N N . ARG A 1 113 ? -16.061 7.185 -21.732 1.00 41.28 113 ARG A N 1
ATOM 945 C CA . ARG A 1 113 ? -16.225 6.242 -22.827 1.00 41.28 113 ARG A CA 1
ATOM 946 C C . ARG A 1 113 ? -16.405 4.837 -22.271 1.00 41.28 113 ARG A C 1
ATOM 948 O O . ARG A 1 113 ? -15.584 4.324 -21.518 1.00 41.28 113 ARG A O 1
ATOM 955 N N . VAL A 1 114 ? -17.496 4.215 -22.695 1.00 42.28 114 VAL A N 1
ATOM 956 C CA . VAL A 1 114 ? -17.939 2.866 -22.308 1.00 42.28 114 VAL A CA 1
ATOM 957 C C . VAL A 1 114 ? -16.936 1.772 -22.727 1.00 42.28 114 VAL A C 1
ATOM 959 O O . VAL A 1 114 ? -16.997 0.657 -22.223 1.00 42.28 114 VAL A O 1
ATOM 962 N N . ASP A 1 115 ? -15.991 2.086 -23.619 1.00 44.19 115 ASP A N 1
ATOM 963 C CA . ASP A 1 115 ? -15.047 1.156 -24.251 1.00 44.19 115 ASP A CA 1
ATOM 964 C C . ASP A 1 115 ? -13.688 1.030 -23.540 1.00 44.19 115 ASP A C 1
ATOM 966 O O . ASP A 1 115 ? -12.842 0.244 -23.961 1.00 44.19 115 ASP A O 1
ATOM 970 N N . LYS A 1 116 ? -13.441 1.790 -22.468 1.00 51.22 116 LYS A N 1
ATOM 971 C CA . LYS A 1 116 ? -12.215 1.678 -21.669 1.00 51.22 116 LYS A CA 1
ATOM 972 C C . LYS A 1 116 ? -12.549 1.835 -20.207 1.00 51.22 116 LYS A C 1
ATOM 974 O O . LYS A 1 116 ? -12.612 2.944 -19.683 1.00 51.22 116 LYS A O 1
ATOM 979 N N . THR A 1 117 ? -12.699 0.724 -19.509 1.00 52.47 117 THR A N 1
ATOM 980 C CA . THR A 1 117 ? -12.772 0.800 -18.058 1.00 52.47 117 THR A CA 1
ATOM 981 C C . THR A 1 117 ? -11.422 1.259 -17.514 1.00 52.47 117 THR A C 1
ATOM 983 O O . THR A 1 117 ? -10.386 0.601 -17.629 1.00 52.47 117 THR A O 1
ATOM 986 N N . GLY A 1 118 ? -11.429 2.454 -16.930 1.00 55.19 118 GLY A N 1
ATOM 987 C CA . GLY A 1 118 ? -10.265 3.101 -16.332 1.00 55.19 118 GLY A CA 1
ATOM 988 C C . GLY A 1 118 ? -9.769 2.433 -15.049 1.00 55.19 118 GLY A C 1
ATOM 989 O O . GLY A 1 118 ? -8.983 3.050 -14.342 1.00 55.19 118 GLY A O 1
ATOM 990 N N . TYR A 1 119 ? -10.204 1.203 -14.735 1.00 72.50 119 TYR A N 1
ATOM 991 C CA . TYR A 1 119 ? -9.848 0.468 -13.521 1.00 72.50 119 TYR A CA 1
ATOM 992 C C . TYR A 1 119 ? -8.375 0.029 -13.559 1.00 72.50 119 TYR A C 1
ATOM 994 O O . TYR A 1 119 ? -8.025 -1.089 -13.941 1.00 72.50 119 TYR A O 1
ATOM 1002 N N . GLN A 1 120 ? -7.488 0.967 -13.238 1.00 73.25 120 GLN A N 1
ATOM 1003 C CA . GLN A 1 120 ? -6.037 0.828 -13.278 1.00 73.25 120 GLN A CA 1
ATOM 1004 C C . GLN A 1 120 ? -5.422 1.355 -11.979 1.00 73.25 120 GLN A C 1
ATOM 1006 O O . GLN A 1 120 ? -6.069 2.047 -11.204 1.00 73.25 120 GLN A O 1
ATOM 1011 N N . SER A 1 121 ? -4.163 0.996 -11.737 1.00 86.50 121 SER A N 1
ATOM 1012 C CA . SER A 1 121 ? -3.383 1.523 -10.613 1.00 86.50 121 SER A CA 1
ATOM 1013 C C . SER A 1 121 ? -3.073 3.013 -10.795 1.00 86.50 121 SER A C 1
ATOM 1015 O O . SER A 1 121 ? -2.946 3.473 -11.931 1.00 86.50 121 SER A O 1
ATOM 1017 N N . ASP A 1 122 ? -2.820 3.721 -9.693 1.00 92.31 122 ASP A N 1
ATOM 1018 C CA . ASP A 1 122 ? -2.183 5.040 -9.733 1.00 92.31 122 ASP A CA 1
ATOM 1019 C C . ASP A 1 122 ? -0.680 4.878 -9.942 1.00 92.31 122 ASP A C 1
ATOM 1021 O O . ASP A 1 122 ? -0.029 4.049 -9.294 1.00 92.31 122 ASP A O 1
ATOM 1025 N N . HIS A 1 123 ? -0.116 5.651 -10.867 1.00 94.31 123 HIS A N 1
ATOM 1026 C CA . HIS A 1 123 ? 1.308 5.610 -11.182 1.00 94.31 123 HIS A CA 1
ATOM 1027 C C . HIS A 1 123 ? 1.952 6.963 -10.884 1.00 94.31 123 HIS A C 1
ATOM 1029 O O . HIS A 1 123 ? 1.562 7.994 -11.432 1.00 94.31 123 HIS A O 1
ATOM 1035 N N . TYR A 1 124 ? 3.004 6.933 -10.075 1.00 96.88 124 TYR A N 1
ATOM 1036 C CA . TYR A 1 124 ? 3.794 8.092 -9.693 1.00 96.88 124 TYR A CA 1
ATOM 1037 C C . TYR A 1 124 ? 5.214 7.902 -10.204 1.00 96.88 124 TYR A C 1
ATOM 1039 O O . TYR A 1 124 ? 5.927 7.005 -9.759 1.00 96.88 124 TYR A O 1
ATOM 1047 N N . ILE A 1 125 ? 5.635 8.742 -11.142 1.00 97.38 125 ILE A N 1
ATOM 1048 C CA . ILE A 1 125 ? 7.026 8.803 -11.581 1.00 97.38 125 ILE A CA 1
ATOM 1049 C C . ILE A 1 125 ? 7.744 9.807 -10.697 1.00 97.38 125 ILE A C 1
ATOM 1051 O O . ILE A 1 125 ? 7.404 10.993 -10.701 1.00 97.38 125 ILE A O 1
ATOM 1055 N N . VAL A 1 126 ? 8.730 9.337 -9.941 1.00 97.69 126 VAL A N 1
ATOM 1056 C CA . VAL A 1 126 ? 9.366 10.127 -8.888 1.00 97.69 126 VAL A CA 1
ATOM 1057 C C . VAL A 1 126 ? 10.887 10.135 -8.980 1.00 97.69 126 VAL A C 1
ATOM 1059 O O . VAL A 1 126 ? 11.501 9.236 -9.556 1.00 97.69 126 VAL A O 1
ATOM 1062 N N . LYS A 1 127 ? 11.487 11.149 -8.353 1.00 96.38 127 LYS A N 1
ATOM 1063 C CA . LYS A 1 127 ? 12.908 11.220 -7.991 1.00 96.38 127 LYS A CA 1
ATOM 1064 C C . LYS A 1 127 ? 13.052 11.464 -6.494 1.00 96.38 127 LYS A C 1
ATOM 1066 O O . LYS A 1 127 ? 12.145 12.000 -5.852 1.00 96.38 127 LYS A O 1
ATOM 1071 N N . LEU A 1 128 ? 14.212 11.124 -5.939 1.00 96.62 128 LEU A N 1
ATOM 1072 C CA . LEU A 1 128 ? 14.572 11.586 -4.598 1.00 96.62 128 LEU A CA 1
ATOM 1073 C C . LEU A 1 128 ? 14.612 13.120 -4.582 1.00 96.62 128 LEU A C 1
ATOM 1075 O O . LEU A 1 128 ? 15.127 13.737 -5.517 1.00 96.62 128 LEU A O 1
ATOM 1079 N N . LYS A 1 129 ? 14.090 13.738 -3.519 1.00 95.81 129 LYS A N 1
ATOM 1080 C CA . LYS A 1 129 ? 14.278 15.177 -3.307 1.00 95.81 129 LYS A CA 1
ATOM 1081 C C . LYS A 1 129 ? 15.760 15.466 -3.073 1.00 95.81 129 LYS A C 1
ATOM 1083 O O . LYS A 1 129 ? 16.471 14.632 -2.511 1.00 95.81 129 LYS A O 1
ATOM 1088 N N . LYS A 1 130 ? 16.243 16.635 -3.504 1.00 92.00 130 LYS A N 1
ATOM 1089 C CA . LYS A 1 130 ? 17.679 16.975 -3.458 1.00 92.00 130 LYS A CA 1
ATOM 1090 C C . LYS A 1 130 ? 18.237 16.908 -2.035 1.00 92.00 130 LYS A C 1
ATOM 1092 O O . LYS A 1 130 ? 19.347 16.427 -1.840 1.00 92.00 130 LYS A O 1
ATOM 1097 N N . GLU A 1 131 ? 17.449 17.350 -1.064 1.00 91.62 131 GLU A N 1
ATOM 1098 C CA . GLU A 1 131 ? 17.734 17.335 0.370 1.00 91.62 131 GLU A CA 1
ATOM 1099 C C . GLU A 1 131 ? 17.765 15.924 0.980 1.00 91.62 131 GLU A C 1
ATOM 1101 O O . GLU A 1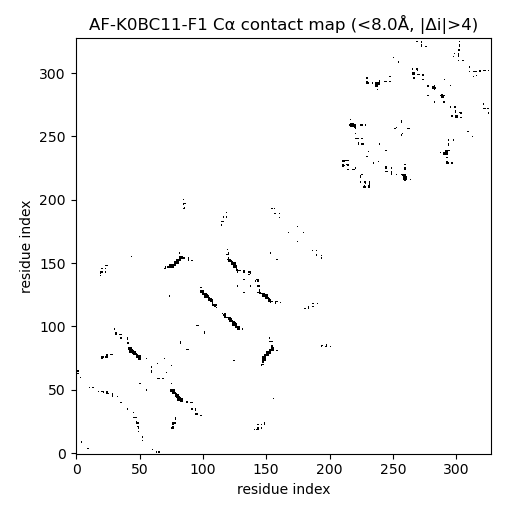 131 ? 18.420 15.711 1.995 1.00 91.62 131 GLU A O 1
ATOM 1106 N N . SER A 1 132 ? 17.113 14.942 0.350 1.00 90.69 132 SER A N 1
ATOM 1107 C CA . SER A 1 132 ? 17.099 13.541 0.796 1.00 90.69 132 SER A CA 1
ATOM 1108 C C . SER A 1 132 ? 18.280 12.723 0.256 1.00 90.69 132 SER A C 1
ATOM 1110 O O . SER A 1 132 ? 18.470 11.573 0.657 1.00 90.69 132 SER A O 1
ATOM 1112 N N . VAL A 1 133 ? 19.065 13.289 -0.670 1.00 92.75 133 VAL A N 1
ATOM 1113 C CA . VAL A 1 133 ? 20.263 12.654 -1.235 1.00 92.75 133 VAL A CA 1
ATOM 1114 C C . VAL A 1 133 ? 21.486 13.056 -0.411 1.00 92.75 133 VAL A C 1
ATOM 1116 O O . VAL A 1 133 ? 22.003 14.169 -0.523 1.00 92.75 133 VAL A O 1
ATOM 1119 N N . THR A 1 134 ? 21.974 12.121 0.399 1.00 93.00 134 THR A N 1
ATOM 1120 C CA . THR A 1 134 ? 23.125 12.308 1.290 1.00 93.00 134 THR A CA 1
ATOM 1121 C C . THR A 1 134 ? 24.455 12.297 0.529 1.00 93.00 134 THR A C 1
ATOM 1123 O O . THR A 1 134 ? 24.543 11.884 -0.630 1.00 93.00 134 THR A O 1
ATOM 1126 N N . ASN A 1 135 ? 25.535 12.711 1.195 1.00 91.31 135 ASN A N 1
ATOM 1127 C CA . ASN A 1 135 ? 26.883 12.605 0.630 1.00 91.31 135 ASN A CA 1
ATOM 1128 C C . ASN A 1 135 ? 27.311 11.144 0.420 1.00 91.31 135 ASN A C 1
ATOM 1130 O O . ASN A 1 135 ? 27.982 10.852 -0.566 1.00 91.31 135 ASN A O 1
ATOM 1134 N N . ALA A 1 136 ? 26.881 10.227 1.294 1.00 90.44 136 ALA A N 1
ATOM 1135 C CA . ALA A 1 136 ? 27.134 8.796 1.131 1.00 90.44 136 ALA A CA 1
ATOM 1136 C C . ALA A 1 136 ? 26.436 8.242 -0.122 1.00 90.44 136 ALA A C 1
ATOM 1138 O O . ALA A 1 136 ? 27.054 7.506 -0.890 1.00 90.44 136 ALA A O 1
ATOM 1139 N N . ASP A 1 137 ? 25.190 8.665 -0.377 1.00 92.50 137 ASP A N 1
ATOM 1140 C CA . ASP A 1 137 ? 24.464 8.295 -1.597 1.00 92.50 137 ASP A CA 1
ATOM 1141 C C . ASP A 1 137 ? 25.232 8.736 -2.850 1.00 92.50 137 ASP A C 1
ATOM 1143 O O . ASP A 1 137 ? 25.420 7.942 -3.765 1.00 92.50 137 ASP A O 1
ATOM 1147 N N . LYS A 1 138 ? 25.718 9.985 -2.882 1.00 89.06 138 LYS A N 1
ATOM 1148 C CA . LYS A 1 138 ? 26.474 10.534 -4.025 1.00 89.06 138 LYS A CA 1
ATOM 1149 C C . LYS A 1 138 ? 27.841 9.878 -4.202 1.00 89.06 138 LYS A C 1
ATOM 1151 O O . LYS A 1 138 ? 28.302 9.753 -5.331 1.00 89.06 138 LYS A O 1
ATOM 1156 N N . PHE A 1 139 ? 28.490 9.483 -3.109 1.00 90.06 139 PHE A N 1
ATOM 1157 C CA . PHE A 1 139 ? 29.779 8.797 -3.158 1.00 90.06 139 PHE A CA 1
ATOM 1158 C C . PHE A 1 139 ? 29.650 7.395 -3.768 1.00 90.06 139 PHE A C 1
ATOM 1160 O O . PHE A 1 139 ? 30.453 7.021 -4.616 1.00 90.06 139 PHE A O 1
ATOM 1167 N N . LEU A 1 140 ? 28.624 6.637 -3.367 1.00 88.12 140 LEU A N 1
ATOM 1168 C CA . LEU A 1 140 ? 28.379 5.284 -3.879 1.00 88.12 140 LEU A CA 1
ATOM 1169 C C . LEU A 1 140 ? 27.721 5.294 -5.265 1.00 88.12 140 LEU A C 1
ATOM 1171 O O . LEU A 1 140 ? 28.019 4.450 -6.108 1.00 88.12 140 LEU A O 1
ATOM 1175 N N . HIS A 1 141 ? 26.824 6.252 -5.499 1.00 91.69 141 HIS A N 1
ATOM 1176 C CA . HIS A 1 141 ? 25.979 6.339 -6.683 1.00 91.69 141 HIS A CA 1
ATOM 1177 C C . HIS A 1 141 ? 25.760 7.805 -7.087 1.00 91.69 141 HIS A C 1
ATOM 1179 O O . HIS A 1 141 ? 24.708 8.390 -6.820 1.00 91.69 141 HIS A O 1
ATOM 1185 N N . SER A 1 142 ? 26.739 8.401 -7.774 1.00 88.31 142 SER A N 1
ATOM 1186 C CA . SER A 1 142 ? 26.763 9.834 -8.129 1.00 88.31 142 SER A CA 1
ATOM 1187 C C . SER A 1 142 ? 25.478 10.356 -8.780 1.00 88.31 142 SER A C 1
ATOM 1189 O O . SER A 1 142 ? 25.047 11.472 -8.492 1.00 88.31 142 SER A O 1
ATOM 1191 N N . ASP A 1 143 ? 24.828 9.529 -9.602 1.00 87.94 143 ASP A N 1
ATOM 1192 C CA . ASP A 1 143 ? 23.656 9.914 -10.396 1.00 87.94 143 ASP A CA 1
ATOM 1193 C C . ASP A 1 143 ? 22.310 9.547 -9.754 1.00 87.94 143 ASP A C 1
ATOM 1195 O O . ASP A 1 143 ? 21.256 9.747 -10.365 1.00 87.94 143 ASP A O 1
ATOM 1199 N N . ILE A 1 144 ? 22.300 9.023 -8.524 1.00 93.19 144 ILE A N 1
ATOM 1200 C CA . ILE A 1 144 ? 21.075 8.533 -7.872 1.00 93.19 144 ILE A CA 1
ATOM 1201 C C . ILE A 1 144 ? 19.965 9.592 -7.802 1.00 93.19 144 ILE A C 1
ATOM 1203 O O . ILE A 1 144 ? 18.797 9.274 -8.011 1.00 93.19 144 ILE A O 1
ATOM 1207 N N . GLY A 1 145 ? 20.317 10.864 -7.586 1.00 90.88 145 GLY A N 1
ATOM 1208 C CA . GLY A 1 145 ? 19.350 11.966 -7.526 1.00 90.88 145 GLY A CA 1
ATOM 1209 C C . GLY A 1 145 ? 18.653 12.260 -8.859 1.00 90.88 145 GLY A C 1
ATOM 1210 O O . GLY A 1 145 ? 17.590 12.875 -8.874 1.00 90.88 145 GLY A O 1
ATOM 1211 N N . ASN A 1 146 ? 19.221 11.809 -9.981 1.00 92.19 146 ASN A N 1
ATOM 1212 C CA . ASN A 1 146 ? 18.640 11.984 -11.311 1.00 92.19 146 ASN A CA 1
ATOM 1213 C C . ASN A 1 146 ? 17.820 10.778 -11.776 1.00 92.19 146 ASN A C 1
ATOM 1215 O O . ASN A 1 146 ? 17.048 10.925 -12.729 1.00 92.19 146 ASN A O 1
ATOM 1219 N N . CYS A 1 147 ? 17.973 9.629 -11.117 1.00 94.88 147 CYS A N 1
ATOM 1220 C CA . CYS A 1 147 ? 17.313 8.383 -11.479 1.00 94.88 147 CYS A CA 1
ATOM 1221 C C . CYS A 1 147 ? 15.810 8.438 -11.180 1.00 94.88 147 CYS A C 1
ATOM 1223 O O . CYS A 1 147 ? 15.381 8.947 -10.143 1.00 94.88 147 CYS A O 1
ATOM 1225 N N . LEU A 1 148 ? 15.016 7.901 -12.105 1.00 96.44 148 LEU A N 1
ATOM 1226 C CA . LEU A 1 148 ? 13.564 7.807 -11.982 1.00 96.44 148 LEU A CA 1
ATOM 1227 C C . LEU A 1 148 ? 13.157 6.484 -11.332 1.00 96.44 148 LEU A C 1
ATOM 1229 O O . LEU A 1 148 ? 13.788 5.448 -11.551 1.00 96.44 148 LEU A O 1
ATOM 1233 N N . CYS A 1 149 ? 12.072 6.529 -10.567 1.00 97.31 149 CYS A N 1
ATOM 1234 C CA . CYS A 1 149 ? 11.384 5.355 -10.054 1.00 97.31 149 CYS A CA 1
ATOM 1235 C C . CYS A 1 149 ? 9.882 5.481 -10.322 1.00 97.31 149 CYS A C 1
ATOM 1237 O O . CYS A 1 149 ? 9.284 6.522 -10.049 1.00 97.31 149 CYS A O 1
ATOM 1239 N N . GLU A 1 150 ? 9.269 4.416 -10.828 1.00 97.81 150 GLU A N 1
ATOM 1240 C CA . GLU A 1 150 ? 7.819 4.295 -10.935 1.00 97.81 150 GLU A CA 1
ATOM 1241 C C . GLU A 1 150 ? 7.261 3.653 -9.656 1.00 97.81 150 GLU A C 1
ATOM 1243 O O . GLU A 1 150 ? 7.502 2.478 -9.377 1.00 97.81 150 GLU A O 1
ATOM 1248 N N . ILE A 1 151 ? 6.468 4.402 -8.892 1.00 98.06 151 ILE A N 1
ATOM 1249 C CA . ILE A 1 151 ? 5.702 3.883 -7.758 1.00 98.06 151 ILE A CA 1
ATOM 1250 C C . ILE A 1 151 ? 4.264 3.629 -8.219 1.00 98.06 151 ILE A C 1
ATOM 1252 O O . ILE A 1 151 ? 3.571 4.544 -8.655 1.00 98.06 151 ILE A O 1
ATOM 1256 N N . GLN A 1 152 ? 3.811 2.381 -8.120 1.00 96.50 152 GLN A N 1
ATOM 1257 C CA . GLN A 1 152 ? 2.456 1.953 -8.467 1.00 96.50 152 GLN A CA 1
ATOM 1258 C C . GLN A 1 152 ? 1.652 1.694 -7.192 1.00 96.50 152 GLN A C 1
ATOM 1260 O O . GLN A 1 152 ? 1.998 0.788 -6.431 1.00 96.50 152 GLN A O 1
ATOM 1265 N N . VAL A 1 153 ? 0.563 2.428 -6.988 1.00 96.62 153 VAL A N 1
ATOM 1266 C CA . VAL A 1 153 ? -0.339 2.268 -5.837 1.00 96.62 153 VAL A CA 1
ATOM 1267 C C . VAL A 1 153 ? -1.656 1.671 -6.319 1.00 96.62 153 VAL A C 1
ATOM 1269 O O . VAL A 1 153 ? -2.198 2.099 -7.337 1.00 96.62 153 VAL A O 1
ATOM 1272 N N . ARG A 1 154 ? -2.136 0.620 -5.650 1.00 94.69 154 ARG A N 1
ATOM 1273 C CA . ARG A 1 154 ? -3.316 -0.136 -6.091 1.00 94.69 154 ARG A CA 1
ATOM 1274 C C . ARG A 1 154 ? -4.013 -0.855 -4.943 1.00 94.69 154 ARG A C 1
ATOM 1276 O O . ARG A 1 154 ? -3.358 -1.201 -3.965 1.00 94.69 154 ARG A O 1
ATOM 1283 N N . THR A 1 155 ? -5.281 -1.199 -5.127 1.00 94.81 155 THR A N 1
ATOM 1284 C CA . THR A 1 155 ? -5.991 -2.158 -4.265 1.00 94.81 155 THR A CA 1
ATOM 1285 C C . THR A 1 155 ? -5.658 -3.611 -4.632 1.00 94.81 155 THR A C 1
ATOM 1287 O O . THR A 1 155 ? -5.035 -3.896 -5.667 1.00 94.81 155 THR A O 1
ATOM 1290 N N . ALA A 1 156 ? -6.100 -4.561 -3.802 1.00 94.12 156 ALA A N 1
ATOM 1291 C CA . ALA A 1 156 ? -6.018 -5.996 -4.089 1.00 94.12 156 ALA A CA 1
ATOM 1292 C C . ALA A 1 156 ? -6.731 -6.383 -5.397 1.00 94.12 156 ALA A C 1
ATOM 1294 O O . ALA A 1 156 ? -6.210 -7.168 -6.199 1.00 94.12 156 ALA A O 1
ATOM 1295 N N . LEU A 1 157 ? -7.912 -5.808 -5.631 1.00 92.81 157 LEU A N 1
ATOM 1296 C CA . LEU A 1 157 ? -8.717 -6.077 -6.818 1.00 92.81 157 LEU A CA 1
ATOM 1297 C C . LEU A 1 157 ? -8.071 -5.472 -8.072 1.00 92.81 157 LEU A C 1
ATOM 1299 O O . LEU A 1 157 ? -7.953 -6.158 -9.088 1.00 92.81 157 LEU A O 1
ATOM 1303 N N . MET A 1 158 ? -7.506 -4.262 -7.983 1.00 92.12 158 MET A N 1
ATOM 1304 C CA . MET A 1 158 ? -6.726 -3.663 -9.073 1.00 92.12 158 MET A CA 1
ATOM 1305 C C . MET A 1 158 ? -5.478 -4.488 -9.387 1.00 92.12 158 MET A C 1
ATOM 1307 O O . MET A 1 158 ? -5.093 -4.638 -10.549 1.00 92.12 158 MET A O 1
ATOM 1311 N N . HIS A 1 159 ? -4.817 -5.032 -8.360 1.00 91.00 159 HIS A N 1
ATOM 1312 C CA . HIS A 1 159 ? -3.679 -5.923 -8.555 1.00 91.00 159 HIS A CA 1
ATOM 1313 C C . HIS A 1 159 ? -4.082 -7.172 -9.340 1.00 91.00 159 HIS A C 1
ATOM 1315 O O . HIS A 1 159 ? -3.455 -7.467 -10.360 1.00 91.00 159 HIS A O 1
ATOM 1321 N N . SER A 1 160 ? -5.157 -7.832 -8.914 1.00 89.94 160 SER A N 1
ATOM 1322 C CA . SER A 1 160 ? -5.695 -9.033 -9.554 1.00 89.94 160 SER 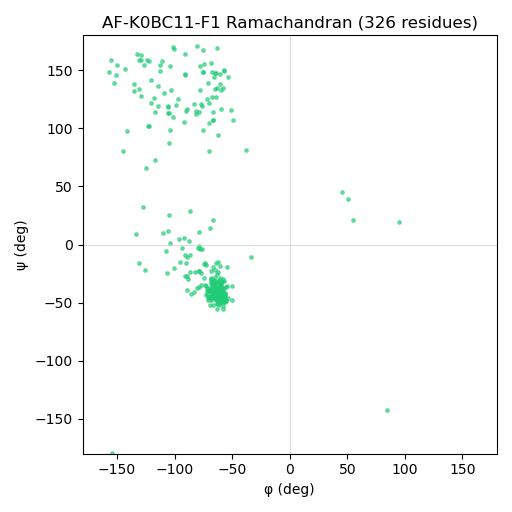A CA 1
ATOM 1323 C C . SER A 1 160 ? -6.112 -8.757 -11.000 1.00 89.94 160 SER A C 1
ATOM 1325 O O . SER A 1 160 ? -5.663 -9.445 -11.918 1.00 89.94 160 SER A O 1
ATOM 1327 N N . TRP A 1 161 ? -6.862 -7.674 -11.226 1.00 88.31 161 TRP A N 1
ATOM 1328 C CA . TRP A 1 161 ? -7.256 -7.226 -12.560 1.00 88.31 161 TRP A CA 1
ATOM 1329 C C . TRP A 1 161 ? -6.063 -6.954 -13.465 1.00 88.31 161 TRP A C 1
ATOM 1331 O O . TRP A 1 161 ? -6.055 -7.379 -14.616 1.00 88.31 161 TRP A O 1
ATOM 1341 N N . SER A 1 162 ? -5.034 -6.266 -12.962 1.00 84.06 162 SER A N 1
ATOM 1342 C CA . SER A 1 162 ? -3.861 -5.918 -13.768 1.00 84.06 162 SER A CA 1
ATOM 1343 C C . SER A 1 162 ? -3.103 -7.148 -14.266 1.00 84.06 162 SER A C 1
ATOM 1345 O O . SER A 1 162 ? -2.559 -7.111 -15.363 1.00 84.06 162 SER A O 1
ATOM 1347 N N . SER A 1 163 ? -3.087 -8.236 -13.491 1.00 82.25 163 SER A N 1
ATOM 1348 C CA . SER A 1 163 ? -2.442 -9.490 -13.888 1.00 82.25 163 SER A CA 1
ATOM 1349 C C . SER A 1 163 ? -3.225 -10.182 -15.005 1.00 82.25 163 SER A C 1
ATOM 1351 O O . SER A 1 163 ? -2.643 -10.562 -16.017 1.00 82.25 163 SER A O 1
ATOM 1353 N N . VAL A 1 164 ? -4.552 -10.271 -14.860 1.00 82.12 164 VAL A N 1
ATOM 1354 C CA . VAL A 1 164 ? -5.436 -10.911 -15.848 1.00 82.12 164 VAL A CA 1
ATOM 1355 C C . VAL A 1 164 ? -5.510 -10.090 -17.138 1.00 82.12 164 VAL A C 1
ATOM 1357 O O . VAL A 1 164 ? -5.245 -10.597 -18.226 1.00 82.12 164 VAL A O 1
ATOM 1360 N N . SER A 1 165 ? -5.808 -8.795 -17.022 1.00 78.50 165 SER A N 1
ATOM 1361 C CA . SER A 1 165 ? -5.952 -7.892 -18.168 1.00 78.50 165 SER A CA 1
ATOM 1362 C C . SER A 1 165 ? -4.653 -7.733 -18.955 1.00 78.50 165 SER A C 1
ATOM 1364 O O . SER A 1 165 ? -4.687 -7.695 -20.184 1.00 78.50 165 SER A O 1
ATOM 1366 N N . HIS A 1 166 ? -3.495 -7.689 -18.286 1.00 76.81 166 HIS A N 1
ATOM 1367 C CA . HIS A 1 166 ? -2.212 -7.636 -18.980 1.00 76.81 166 HIS A CA 1
ATOM 1368 C C . HIS A 1 166 ? -2.033 -8.845 -19.900 1.00 76.81 166 HIS A C 1
ATOM 1370 O O . HIS A 1 166 ? -1.701 -8.666 -21.069 1.00 76.81 166 HIS A O 1
ATOM 1376 N N . ASP A 1 167 ? -2.289 -10.058 -19.417 1.00 73.88 167 ASP A N 1
ATOM 1377 C CA . ASP A 1 167 ? -2.103 -11.266 -20.219 1.00 73.88 167 ASP A CA 1
ATOM 1378 C C . ASP A 1 167 ? -3.106 -11.362 -21.374 1.00 73.88 167 ASP A C 1
ATOM 1380 O O . ASP A 1 167 ? -2.714 -11.713 -22.492 1.00 73.88 167 ASP A O 1
ATOM 1384 N N . LEU A 1 168 ? -4.362 -10.978 -21.131 1.00 72.88 168 LEU A N 1
ATOM 1385 C CA . LEU A 1 168 ? -5.426 -10.941 -22.137 1.00 72.88 168 LEU A CA 1
ATOM 1386 C C . LEU A 1 168 ? -5.124 -9.937 -23.258 1.00 72.88 168 LEU A C 1
ATOM 1388 O O . LEU A 1 168 ? -5.064 -10.302 -24.433 1.00 72.88 168 LEU A O 1
ATOM 1392 N N . PHE A 1 169 ? -4.874 -8.672 -22.908 1.00 68.50 169 PHE A N 1
ATOM 1393 C CA . PHE A 1 169 ? -4.690 -7.601 -23.892 1.00 68.50 169 PHE A CA 1
ATOM 1394 C C . PHE A 1 169 ? -3.300 -7.598 -24.533 1.00 68.50 169 PHE A C 1
ATOM 1396 O O . PHE A 1 169 ? -3.120 -7.057 -25.627 1.00 68.50 169 PHE A O 1
ATOM 1403 N N . TYR A 1 170 ? -2.291 -8.186 -23.886 1.00 64.75 170 TYR A N 1
ATOM 1404 C CA . TYR A 1 170 ? -0.966 -8.324 -24.487 1.00 64.75 170 TYR A CA 1
ATOM 1405 C C . TYR A 1 170 ? -0.927 -9.452 -25.526 1.00 64.75 170 TYR A C 1
ATOM 1407 O O . TYR A 1 170 ? -0.284 -9.304 -26.565 1.00 64.75 170 TYR A O 1
ATOM 1415 N N . LYS A 1 171 ? -1.672 -10.547 -25.316 1.00 63.12 171 LYS A N 1
ATOM 1416 C CA . LYS A 1 171 ? -1.797 -11.663 -26.274 1.00 63.12 171 LYS A CA 1
ATOM 1417 C C . LYS A 1 171 ? -2.901 -11.443 -27.322 1.00 63.12 171 LYS A C 1
ATOM 1419 O O . LYS A 1 171 ? -3.418 -12.412 -27.866 1.00 63.12 171 LYS A O 1
ATOM 1424 N N . LYS A 1 172 ? -3.184 -10.173 -27.644 1.00 56.72 172 LYS A N 1
ATOM 1425 C CA . LYS A 1 172 ? -4.237 -9.569 -28.496 1.00 56.72 172 LYS A CA 1
ATOM 1426 C C . LYS A 1 172 ? -4.740 -10.306 -29.756 1.00 56.72 172 LYS A C 1
ATOM 1428 O O . LYS A 1 172 ? -5.710 -9.860 -30.347 1.00 56.72 172 LYS A O 1
ATOM 1433 N N . LYS A 1 173 ? -4.102 -11.383 -30.216 1.00 55.28 173 LYS A N 1
ATOM 1434 C CA . LYS A 1 173 ? -4.447 -12.107 -31.450 1.00 55.28 173 LYS A CA 1
ATOM 1435 C C . LYS A 1 173 ? -5.643 -13.071 -31.338 1.00 55.28 173 LYS A C 1
ATOM 1437 O O . LYS A 1 173 ? -5.971 -13.673 -32.351 1.00 55.28 173 LYS A O 1
ATOM 1442 N N . LEU A 1 174 ? -6.256 -13.260 -30.165 1.00 55.31 174 LEU A N 1
ATOM 1443 C CA . LEU A 1 174 ? -7.193 -14.377 -29.927 1.00 55.31 174 LEU A CA 1
ATOM 1444 C C . LEU A 1 174 ? -8.509 -14.007 -29.224 1.00 55.31 174 LEU A C 1
ATOM 1446 O O . LEU A 1 174 ? -9.232 -14.908 -28.816 1.00 55.31 174 LEU A O 1
ATOM 1450 N N . VAL A 1 175 ? -8.815 -12.723 -29.029 1.00 63.31 175 VAL A N 1
ATOM 1451 C CA . VAL A 1 175 ? -9.987 -12.326 -28.234 1.00 63.31 175 VAL A CA 1
ATOM 1452 C C . VAL A 1 175 ? -11.103 -11.825 -29.147 1.00 63.31 175 VAL A C 1
ATOM 1454 O O . VAL A 1 175 ? -10.916 -10.846 -29.866 1.00 63.31 175 VAL A O 1
ATOM 1457 N N . GLU A 1 176 ? -12.244 -12.514 -29.130 1.00 71.50 176 GLU A N 1
ATOM 1458 C CA . GLU A 1 176 ? -13.478 -12.093 -29.804 1.00 71.50 176 GLU A CA 1
ATOM 1459 C C . GLU A 1 176 ? -14.056 -10.831 -29.137 1.00 71.50 176 GLU A C 1
ATOM 1461 O O . GLU A 1 176 ? -13.913 -10.635 -27.927 1.00 71.50 176 GLU A O 1
ATOM 1466 N N . SER A 1 177 ? -14.720 -9.966 -29.910 1.00 72.56 177 SER A N 1
ATOM 1467 C CA . SER A 1 177 ? -15.210 -8.661 -29.430 1.00 72.56 177 SER A CA 1
ATOM 1468 C C . SER A 1 177 ? -16.187 -8.758 -28.254 1.00 72.56 177 SER A C 1
ATOM 1470 O O . SER A 1 177 ? -16.200 -7.879 -27.390 1.00 72.56 177 SER A O 1
ATOM 1472 N N . ASP A 1 178 ? -16.980 -9.828 -28.190 1.00 80.06 178 ASP A N 1
ATOM 1473 C CA . ASP A 1 178 ? -17.943 -10.039 -27.106 1.00 80.06 178 ASP A CA 1
ATOM 1474 C C . ASP A 1 178 ? -17.240 -10.361 -25.782 1.00 80.06 178 ASP A C 1
ATOM 1476 O O . ASP A 1 178 ? -17.593 -9.808 -24.740 1.00 80.06 178 ASP A O 1
ATOM 1480 N N . PHE A 1 179 ? -16.160 -11.145 -25.826 1.00 80.88 179 PHE A N 1
ATOM 1481 C CA . PHE A 1 179 ? -15.351 -11.442 -24.645 1.00 80.88 179 PHE A CA 1
ATOM 1482 C C . PHE A 1 179 ? -14.632 -10.194 -24.116 1.00 80.88 179 PHE A C 1
ATOM 1484 O O . PHE A 1 179 ? -14.530 -9.989 -22.907 1.00 80.88 179 PHE A O 1
ATOM 1491 N N . GLU A 1 180 ? -14.155 -9.315 -25.001 1.00 76.81 180 GLU A N 1
ATOM 1492 C CA . GLU A 1 180 ? -13.575 -8.031 -24.590 1.00 76.81 180 GLU A CA 1
ATOM 1493 C C . GLU A 1 180 ? -14.606 -7.164 -23.843 1.00 76.81 180 GLU A C 1
ATOM 1495 O O . GLU A 1 180 ? -14.293 -6.581 -22.800 1.00 76.81 180 GLU A O 1
ATOM 1500 N N . ARG A 1 181 ? -15.865 -7.155 -24.301 1.00 78.81 181 ARG A N 1
ATOM 1501 C CA . ARG A 1 181 ? -16.968 -6.468 -23.614 1.00 78.81 181 ARG A CA 1
ATOM 1502 C C . ARG A 1 181 ? -17.266 -7.066 -22.236 1.00 78.81 181 ARG A C 1
ATOM 1504 O O . ARG A 1 181 ? -17.473 -6.309 -21.286 1.00 78.81 181 ARG A O 1
ATOM 1511 N N . GLU A 1 182 ? -17.263 -8.390 -22.102 1.00 83.56 182 GLU A N 1
ATOM 1512 C CA . GLU A 1 182 ? -17.424 -9.069 -20.807 1.00 83.56 182 GLU A CA 1
ATOM 1513 C C . GLU A 1 182 ? -16.290 -8.728 -19.834 1.00 83.56 182 GLU A C 1
ATOM 1515 O O . GLU A 1 182 ? -16.534 -8.443 -18.661 1.00 83.56 182 GLU A O 1
ATOM 1520 N N . MET A 1 183 ? -15.048 -8.680 -20.321 1.00 82.75 183 MET A N 1
ATOM 1521 C CA . MET A 1 183 ? -13.887 -8.279 -19.525 1.00 82.75 183 MET A CA 1
ATOM 1522 C C . MET A 1 183 ? -14.008 -6.831 -19.037 1.00 82.75 183 MET A C 1
ATOM 1524 O O . MET A 1 183 ? -13.731 -6.540 -17.869 1.00 82.75 183 MET A O 1
ATOM 1528 N N . TYR A 1 184 ? -14.485 -5.921 -19.887 1.00 78.94 184 TYR A N 1
ATOM 1529 C CA . TYR A 1 184 ? -14.801 -4.564 -19.450 1.00 78.94 184 TYR A CA 1
ATOM 1530 C C . TYR A 1 184 ? -15.890 -4.559 -18.369 1.00 78.94 184 TYR A C 1
ATOM 1532 O O . TYR A 1 184 ? -15.678 -3.961 -17.313 1.00 78.94 184 TYR A O 1
ATOM 1540 N N . ALA A 1 185 ? -16.988 -5.298 -18.539 1.00 83.75 185 ALA A N 1
ATOM 1541 C CA . ALA A 1 185 ? -18.016 -5.411 -17.502 1.00 83.75 185 ALA A CA 1
ATOM 1542 C C . ALA A 1 185 ? -17.455 -5.947 -16.167 1.00 83.75 185 ALA A C 1
ATOM 1544 O O . ALA A 1 185 ? -17.750 -5.396 -15.104 1.00 83.75 185 ALA A O 1
ATOM 1545 N N . LEU A 1 186 ? -16.578 -6.956 -16.206 1.00 85.69 186 LEU A N 1
ATOM 1546 C CA . LEU A 1 186 ? -15.941 -7.522 -15.014 1.00 85.69 186 LEU A CA 1
ATOM 1547 C C . LEU A 1 186 ? -15.096 -6.488 -14.259 1.00 85.69 186 LEU A C 1
ATOM 1549 O O . LEU A 1 186 ? -15.159 -6.391 -13.034 1.00 85.69 186 LEU A O 1
ATOM 1553 N N . SER A 1 187 ? -14.334 -5.667 -14.974 1.00 84.56 187 SER A N 1
ATOM 1554 C CA . SER A 1 187 ? -13.550 -4.608 -14.333 1.00 84.56 187 SER A CA 1
ATOM 1555 C C . SER A 1 187 ? -14.417 -3.523 -13.679 1.00 84.56 187 SER A C 1
ATOM 1557 O O . SER A 1 187 ? -14.029 -2.971 -12.650 1.00 84.56 187 SER A O 1
ATOM 1559 N N . SER A 1 188 ? -15.617 -3.257 -14.212 1.00 85.06 188 SER A N 1
ATOM 1560 C CA . SER A 1 188 ? -16.600 -2.386 -13.559 1.00 85.06 188 SER A CA 1
ATOM 1561 C C . SER A 1 188 ? -17.133 -3.000 -12.262 1.00 85.06 188 SER A C 1
ATOM 1563 O O . SER A 1 188 ? -17.351 -2.270 -11.295 1.00 85.06 188 SER A O 1
ATOM 1565 N N . LEU A 1 189 ? -17.291 -4.328 -12.197 1.00 89.69 189 LEU A N 1
ATOM 1566 C CA . LEU A 1 189 ? -17.660 -5.020 -10.957 1.00 89.69 189 LEU A CA 1
ATOM 1567 C C . LEU A 1 189 ? -16.563 -4.907 -9.895 1.00 89.69 189 LEU A C 1
ATOM 1569 O O . LEU A 1 189 ? -16.870 -4.662 -8.732 1.00 89.69 189 LEU A O 1
ATOM 1573 N N . PHE A 1 190 ? -15.290 -5.026 -10.279 1.00 90.81 190 PHE A N 1
ATOM 1574 C CA . PHE A 1 190 ? -14.174 -4.821 -9.350 1.00 90.81 190 PHE A CA 1
ATOM 1575 C C . PHE A 1 190 ? -14.094 -3.390 -8.834 1.00 90.81 190 PHE A C 1
ATOM 1577 O O . PHE A 1 190 ? -13.924 -3.183 -7.635 1.00 90.81 190 PHE A O 1
ATOM 1584 N N . PHE A 1 191 ? -14.283 -2.410 -9.718 1.00 87.88 191 PHE A N 1
ATOM 1585 C CA . PHE A 1 191 ? -14.398 -1.015 -9.314 1.00 87.88 191 PHE A CA 1
ATOM 1586 C C . PHE A 1 191 ? -15.511 -0.823 -8.277 1.00 87.88 191 PHE A C 1
ATOM 1588 O O . PHE A 1 191 ? -15.289 -0.230 -7.221 1.00 87.88 191 PHE A O 1
ATOM 1595 N N . PHE A 1 192 ? -16.700 -1.366 -8.546 1.00 89.25 192 PHE A N 1
ATOM 1596 C CA . PHE A 1 192 ? -17.816 -1.281 -7.612 1.00 89.25 192 PHE A CA 1
ATOM 1597 C C . PHE A 1 192 ? -17.501 -1.964 -6.274 1.00 89.25 192 PHE A C 1
ATOM 1599 O O . PHE A 1 192 ? -17.786 -1.393 -5.222 1.00 89.25 192 PHE A O 1
ATOM 1606 N N . ALA A 1 193 ? -16.884 -3.147 -6.300 1.00 92.19 193 ALA A N 1
ATOM 1607 C CA . ALA A 1 193 ? -16.497 -3.881 -5.100 1.00 92.19 193 ALA A CA 1
ATOM 1608 C C . ALA A 1 193 ? -15.497 -3.097 -4.232 1.00 92.19 193 ALA A C 1
ATOM 1610 O O . ALA A 1 193 ? -15.731 -2.961 -3.032 1.00 92.19 193 ALA A O 1
ATOM 1611 N N . ASP A 1 194 ? -14.458 -2.496 -4.826 1.00 91.62 194 ASP A N 1
ATOM 1612 C CA . ASP A 1 194 ? -13.517 -1.626 -4.102 1.00 91.62 194 ASP A CA 1
ATOM 1613 C C . ASP A 1 194 ? -14.244 -0.464 -3.402 1.00 91.62 194 ASP A C 1
ATOM 1615 O O . ASP A 1 194 ? -13.979 -0.166 -2.235 1.00 91.62 194 ASP A O 1
ATOM 1619 N N . HIS A 1 195 ? -15.213 0.163 -4.078 1.00 90.88 195 HIS A N 1
ATOM 1620 C CA . HIS A 1 195 ? -16.031 1.221 -3.482 1.00 90.88 195 HIS A CA 1
ATOM 1621 C C . HIS A 1 195 ? -16.920 0.725 -2.333 1.00 90.88 195 HIS A C 1
ATOM 1623 O O . HIS A 1 195 ? -17.101 1.448 -1.349 1.00 90.88 195 HIS A O 1
ATOM 1629 N N . GLN A 1 196 ? -17.465 -0.493 -2.419 1.00 92.50 196 GLN A N 1
ATOM 1630 C CA . GLN A 1 196 ? -18.230 -1.076 -1.312 1.00 92.50 196 GLN A CA 1
ATOM 1631 C C . GLN A 1 196 ? -17.338 -1.400 -0.110 1.00 92.50 196 GLN A C 1
ATOM 1633 O O . GLN A 1 196 ? -17.728 -1.118 1.024 1.00 92.50 196 GLN A O 1
ATOM 1638 N N . PHE A 1 197 ? -16.130 -1.920 -0.335 1.00 92.31 197 PHE A N 1
ATOM 1639 C CA . PHE A 1 197 ? -15.165 -2.172 0.737 1.00 92.31 197 PHE A CA 1
ATOM 1640 C C . PHE A 1 197 ? -14.743 -0.877 1.437 1.00 92.31 197 PHE A C 1
ATOM 1642 O O . PHE A 1 197 ? -14.711 -0.814 2.667 1.00 92.31 197 PHE A O 1
ATOM 1649 N N . ASP A 1 198 ? -14.505 0.188 0.672 1.00 90.00 198 ASP A N 1
ATOM 1650 C CA . ASP A 1 198 ? -14.193 1.509 1.220 1.00 90.00 198 ASP A CA 1
ATOM 1651 C C . ASP A 1 198 ? -15.358 2.085 2.048 1.00 90.00 198 ASP A C 1
ATOM 1653 O O . ASP A 1 198 ? -15.168 2.617 3.147 1.00 90.00 198 ASP A O 1
ATOM 1657 N N . ARG A 1 199 ? -16.599 1.918 1.569 1.00 90.62 199 ARG A N 1
ATOM 1658 C CA . ARG A 1 199 ? -17.807 2.308 2.310 1.00 90.62 199 ARG A CA 1
ATOM 1659 C C . ARG A 1 199 ? -17.941 1.537 3.623 1.00 90.62 199 ARG A C 1
ATOM 1661 O O . ARG A 1 199 ? -18.216 2.158 4.650 1.00 90.62 199 ARG A O 1
ATOM 1668 N N . TYR A 1 200 ? -17.740 0.221 3.603 1.00 87.94 200 TYR A N 1
ATOM 1669 C CA . TYR A 1 200 ? -17.751 -0.608 4.809 1.00 87.94 200 TYR A CA 1
ATOM 1670 C C . TYR A 1 200 ? -16.735 -0.102 5.840 1.00 87.94 200 TYR A C 1
ATOM 1672 O O . TYR A 1 200 ? -17.079 0.093 7.004 1.00 87.94 200 TYR A O 1
ATOM 1680 N N . MET A 1 201 ? -15.515 0.229 5.412 1.00 86.75 201 MET A N 1
ATOM 1681 C CA . MET A 1 201 ? -14.497 0.767 6.317 1.00 86.75 201 MET A CA 1
ATOM 1682 C C . MET A 1 201 ? -14.860 2.109 6.935 1.00 86.75 201 MET A C 1
ATOM 1684 O O . MET A 1 201 ? -14.573 2.337 8.112 1.00 86.75 201 MET A O 1
ATOM 1688 N N . LYS A 1 202 ? -15.499 2.998 6.173 1.00 87.12 202 LYS A N 1
ATOM 1689 C CA . LYS A 1 202 ? -16.007 4.270 6.702 1.00 87.12 202 LYS A CA 1
ATOM 1690 C C . LYS A 1 202 ? -17.081 4.046 7.766 1.00 87.12 202 LYS A C 1
ATOM 1692 O O . LYS A 1 202 ? -17.054 4.722 8.793 1.00 87.12 202 LYS A O 1
ATOM 1697 N N . ILE A 1 203 ? -17.978 3.081 7.552 1.00 85.12 203 ILE A N 1
ATOM 1698 C CA . ILE A 1 203 ? -19.000 2.689 8.535 1.00 85.12 203 ILE A CA 1
ATOM 1699 C C . ILE A 1 203 ? -18.334 2.133 9.799 1.00 85.12 203 ILE A C 1
ATOM 1701 O O . ILE A 1 203 ? -18.596 2.650 10.884 1.00 85.12 203 ILE A O 1
ATOM 1705 N N . LYS A 1 204 ? -17.407 1.175 9.655 1.00 80.69 204 LYS A N 1
ATOM 1706 C CA . LYS A 1 204 ? -16.676 0.582 10.784 1.00 80.69 204 LYS A CA 1
ATOM 1707 C C . LYS A 1 204 ? -15.943 1.645 11.610 1.00 80.69 204 LYS A C 1
ATOM 1709 O O . LYS A 1 204 ? -16.097 1.695 12.823 1.00 80.69 204 LYS A O 1
ATOM 1714 N N . LYS A 1 205 ? -15.218 2.569 10.966 1.00 80.25 205 LYS A N 1
ATOM 1715 C CA . LYS A 1 205 ? -14.541 3.688 11.657 1.00 80.25 205 LYS A CA 1
ATOM 1716 C C . LYS A 1 205 ? -15.515 4.588 12.421 1.00 80.25 205 LYS A C 1
ATOM 1718 O O . LYS A 1 205 ? -15.189 5.056 13.510 1.00 80.25 205 LYS A O 1
ATOM 1723 N N . ALA A 1 206 ? -16.689 4.862 11.851 1.00 77.75 206 ALA A N 1
ATOM 1724 C CA . ALA A 1 206 ? -17.706 5.675 12.507 1.00 77.75 206 ALA A CA 1
ATOM 1725 C C . ALA A 1 206 ? -18.314 4.969 13.732 1.00 77.75 206 ALA A C 1
ATOM 1727 O O . ALA A 1 206 ? -18.589 5.642 14.724 1.00 77.75 206 ALA A O 1
ATOM 1728 N N . GLN A 1 207 ? -18.486 3.644 13.682 1.00 71.56 207 GLN A N 1
ATOM 1729 C CA . GLN A 1 207 ? -18.935 2.828 14.816 1.00 71.56 207 GLN A CA 1
ATOM 1730 C C . GLN A 1 207 ? -17.890 2.797 15.933 1.00 71.56 207 GLN A C 1
ATOM 1732 O O . GLN A 1 207 ? -18.195 3.243 17.033 1.00 71.56 207 GLN A O 1
ATOM 1737 N N . THR A 1 208 ? -16.630 2.463 15.632 1.00 67.19 208 THR A N 1
ATOM 1738 C CA . THR A 1 208 ? -15.546 2.467 16.635 1.00 67.19 208 THR A CA 1
ATOM 1739 C C . THR A 1 208 ? -15.389 3.833 17.310 1.00 67.19 208 THR A C 1
ATOM 1741 O O . THR A 1 208 ? -15.155 3.931 18.512 1.00 67.19 208 THR A O 1
ATOM 1744 N N . LYS A 1 209 ? -15.554 4.936 16.564 1.00 68.75 209 LYS A N 1
ATOM 1745 C CA . LYS A 1 209 ? -15.505 6.285 17.150 1.00 68.75 209 LYS A CA 1
ATOM 1746 C C . LYS A 1 209 ? -16.682 6.567 18.094 1.00 68.75 209 LYS A C 1
ATOM 1748 O O . LYS A 1 209 ? -16.505 7.327 19.043 1.00 68.75 209 LYS A O 1
ATOM 1753 N N . LYS A 1 210 ? -17.866 6.003 17.831 1.00 63.12 210 LYS A N 1
ATOM 1754 C CA . LYS A 1 210 ? -19.013 6.074 18.750 1.00 63.12 210 LYS A CA 1
ATOM 1755 C C . LYS A 1 210 ? -18.790 5.203 19.985 1.00 63.12 210 LYS A C 1
ATOM 1757 O O . LYS A 1 210 ? -19.083 5.660 21.077 1.00 63.12 210 LYS A O 1
ATOM 1762 N N . GLU A 1 211 ? -18.223 4.013 19.821 1.00 55.44 211 GLU A N 1
ATOM 1763 C CA . GLU A 1 211 ? -17.905 3.091 20.923 1.00 55.44 211 GLU A CA 1
ATOM 1764 C C . GLU A 1 211 ? -16.837 3.650 21.875 1.00 55.44 211 GLU A C 1
ATOM 1766 O O . GLU A 1 211 ? -16.906 3.407 23.072 1.00 55.44 211 GLU A O 1
ATOM 1771 N N . LYS A 1 212 ? -15.892 4.464 21.377 1.00 58.12 212 LYS A N 1
ATOM 1772 C CA . LYS A 1 212 ? -14.917 5.192 22.216 1.00 58.12 212 LYS A CA 1
ATOM 1773 C C . LYS A 1 212 ? -15.492 6.418 22.945 1.00 58.12 212 LYS A C 1
ATOM 1775 O O . LYS A 1 212 ? -14.763 7.067 23.696 1.00 58.12 212 LYS A O 1
ATOM 1780 N N . GLN A 1 213 ? -16.755 6.793 22.723 1.00 64.69 213 GLN A N 1
ATOM 1781 C CA . GLN A 1 213 ? -17.421 7.766 23.598 1.00 64.69 213 GLN A CA 1
ATOM 1782 C C . GLN A 1 213 ? -17.793 7.085 24.914 1.00 64.69 213 GLN A C 1
ATOM 1784 O O . GLN A 1 213 ? -18.086 5.895 24.920 1.00 64.69 213 GLN A O 1
ATOM 1789 N N . ILE A 1 214 ? -17.795 7.845 26.016 1.00 68.81 214 ILE A N 1
ATOM 1790 C CA . ILE A 1 214 ? -18.212 7.340 27.331 1.00 68.81 214 ILE A CA 1
ATOM 1791 C C . ILE A 1 214 ? -19.587 6.671 27.162 1.00 68.81 214 ILE A C 1
ATOM 1793 O O . ILE A 1 214 ? -20.538 7.367 26.785 1.00 68.81 214 ILE A O 1
ATOM 1797 N N . PRO A 1 215 ? -19.703 5.349 27.389 1.00 77.62 215 PRO A N 1
ATOM 1798 C CA . PRO A 1 215 ? -20.963 4.643 27.235 1.00 77.62 215 PRO A CA 1
ATOM 1799 C C . PRO A 1 215 ? -22.015 5.277 28.142 1.00 77.62 215 PRO A C 1
ATOM 1801 O O . PRO A 1 215 ? -21.749 5.553 29.313 1.00 77.62 215 PRO A O 1
ATOM 1804 N N . ASN A 1 216 ? -23.223 5.500 27.622 1.00 83.19 216 ASN A N 1
ATOM 1805 C CA . ASN A 1 216 ? -24.332 5.909 28.474 1.00 83.19 216 ASN A CA 1
ATOM 1806 C C . ASN A 1 216 ? -24.678 4.741 29.406 1.00 83.19 216 ASN A C 1
ATOM 1808 O O . ASN A 1 216 ? -25.246 3.752 28.954 1.00 83.19 216 ASN A O 1
ATOM 1812 N N . LEU A 1 217 ? -24.339 4.850 30.691 1.00 85.56 217 LEU A N 1
ATOM 1813 C CA . LEU A 1 217 ? -24.514 3.761 31.656 1.00 85.56 217 LEU A CA 1
ATOM 1814 C C . LEU A 1 217 ? -25.984 3.355 31.853 1.00 85.56 217 LEU A C 1
ATOM 1816 O O . LEU A 1 217 ? -26.263 2.216 32.210 1.00 85.56 217 LEU A O 1
ATOM 1820 N N . GLU A 1 218 ? -26.930 4.250 31.563 1.00 86.06 218 GLU A N 1
ATOM 1821 C CA . GLU A 1 218 ? -28.368 3.976 31.684 1.00 86.06 218 GLU A CA 1
ATOM 1822 C C . GLU A 1 218 ? -28.924 3.145 30.509 1.00 86.06 218 GLU A C 1
ATOM 1824 O O . GLU A 1 218 ? -30.107 2.805 30.491 1.00 86.06 218 GLU A O 1
ATOM 1829 N N . GLN A 1 219 ? -28.108 2.825 29.496 1.00 85.88 219 GLN A N 1
ATOM 1830 C CA . GLN A 1 219 ? -28.569 2.041 28.351 1.00 85.88 219 GLN A CA 1
ATOM 1831 C C . GLN A 1 219 ? -28.738 0.547 28.691 1.00 85.88 219 GLN A C 1
ATOM 1833 O O . GLN A 1 219 ? -27.966 0.008 29.494 1.00 85.88 219 GLN A O 1
ATOM 1838 N N . PRO A 1 220 ? -29.699 -0.147 28.047 1.00 87.62 220 PRO A N 1
ATOM 1839 C CA . PRO A 1 220 ? -29.875 -1.584 28.217 1.00 87.62 220 PRO A CA 1
ATOM 1840 C C . PRO A 1 220 ? -28.634 -2.380 27.804 1.00 87.62 220 PRO A C 1
ATOM 1842 O O . PRO A 1 220 ? -27.932 -2.024 26.848 1.00 87.62 220 PRO A O 1
ATOM 1845 N N . LEU A 1 221 ? -28.403 -3.494 28.493 1.00 88.19 221 LEU A N 1
ATOM 1846 C CA . LEU A 1 221 ? -27.348 -4.441 28.160 1.00 88.19 221 LEU A CA 1
ATOM 1847 C C . LEU A 1 221 ? -27.678 -5.189 26.854 1.00 88.19 221 LEU A C 1
ATOM 1849 O O . LEU A 1 221 ? -28.713 -5.839 26.738 1.00 88.19 221 LEU A O 1
ATOM 1853 N N . ASN A 1 222 ? -26.797 -5.081 25.861 1.00 88.06 222 ASN A N 1
ATOM 1854 C CA . ASN A 1 222 ? -26.822 -5.821 24.599 1.00 88.06 222 ASN A CA 1
ATOM 1855 C C . ASN A 1 222 ? -25.392 -5.919 24.031 1.00 88.06 222 ASN A C 1
ATOM 1857 O O . ASN A 1 222 ? -24.452 -5.413 24.642 1.00 88.06 222 ASN A O 1
ATOM 1861 N N . ALA A 1 223 ? -25.223 -6.562 22.872 1.00 84.12 223 ALA A N 1
ATOM 1862 C CA . ALA A 1 223 ? -23.906 -6.775 22.267 1.00 84.12 223 ALA A CA 1
ATOM 1863 C C . ALA A 1 223 ? -23.160 -5.477 21.977 1.00 84.12 223 ALA A C 1
ATOM 1865 O O . ALA A 1 223 ? -22.022 -5.309 22.412 1.00 84.12 223 ALA A O 1
ATOM 1866 N N . ASP A 1 224 ? -23.827 -4.527 21.333 1.00 83.06 224 ASP A N 1
ATOM 1867 C CA . ASP A 1 224 ? -23.207 -3.260 20.967 1.00 83.06 224 ASP A CA 1
ATOM 1868 C C . ASP A 1 224 ? -22.865 -2.431 22.214 1.00 83.06 224 ASP A C 1
ATOM 1870 O O . ASP A 1 224 ? -21.767 -1.881 22.320 1.00 83.06 224 ASP A O 1
ATOM 1874 N N . SER A 1 225 ? -23.778 -2.362 23.194 1.00 87.50 225 SER A N 1
ATOM 1875 C CA . SER A 1 225 ? -23.564 -1.583 24.417 1.00 87.50 225 SER A CA 1
ATOM 1876 C C . SER A 1 225 ? -22.485 -2.190 25.312 1.00 87.50 225 SER A C 1
ATOM 1878 O O . SER A 1 225 ? -21.668 -1.444 25.857 1.00 87.50 225 SER A O 1
ATOM 1880 N N . LEU A 1 226 ? -22.431 -3.520 25.430 1.00 88.56 226 LEU A N 1
ATOM 1881 C CA . LEU A 1 226 ? -21.406 -4.208 26.209 1.00 88.56 226 LEU A CA 1
ATOM 1882 C C . LEU A 1 226 ? -20.034 -4.146 25.533 1.00 88.56 226 LEU A C 1
ATOM 1884 O O . LEU A 1 226 ? -19.052 -3.869 26.214 1.00 88.56 226 LEU A O 1
ATOM 1888 N N . SER A 1 227 ? -19.963 -4.348 24.214 1.00 86.44 227 SER A N 1
ATOM 1889 C CA . SER A 1 227 ? -18.719 -4.207 23.445 1.00 86.44 227 SER A CA 1
ATOM 1890 C C . SER A 1 227 ? -18.133 -2.805 23.612 1.00 86.44 227 SER A C 1
ATOM 1892 O O . SER A 1 227 ? -16.979 -2.654 24.018 1.00 86.44 227 SER A O 1
ATOM 1894 N N . ALA A 1 228 ? -18.958 -1.766 23.426 1.00 84.44 228 ALA A N 1
ATOM 1895 C CA . ALA A 1 228 ? -18.550 -0.380 23.645 1.00 84.44 228 ALA A CA 1
ATOM 1896 C C . ALA A 1 228 ? -18.038 -0.147 25.076 1.00 84.44 228 ALA A C 1
ATOM 1898 O O . ALA A 1 228 ? -17.014 0.503 25.280 1.00 84.44 228 ALA A O 1
ATOM 1899 N N . TYR A 1 229 ? -18.732 -0.703 26.072 1.00 89.06 229 TYR A N 1
ATOM 1900 C CA . TYR A 1 229 ? -18.355 -0.584 27.476 1.00 89.06 229 TYR A CA 1
ATOM 1901 C C . TYR A 1 229 ? -17.027 -1.268 27.805 1.00 89.06 229 TYR A C 1
ATOM 1903 O O . TYR A 1 229 ? -16.163 -0.660 28.440 1.00 89.06 229 TYR A O 1
ATOM 1911 N N . ILE A 1 230 ? -16.846 -2.507 27.344 1.00 88.81 230 ILE A N 1
ATOM 1912 C CA . ILE A 1 230 ? -15.613 -3.274 27.522 1.00 88.81 230 ILE A CA 1
ATOM 1913 C C . ILE A 1 230 ? -14.451 -2.528 26.869 1.00 88.81 230 ILE A C 1
ATOM 1915 O O . ILE A 1 230 ? -13.444 -2.290 27.529 1.00 88.81 230 ILE A O 1
ATOM 1919 N N . ASN A 1 231 ? -14.615 -2.075 25.625 1.00 84.31 231 ASN A N 1
ATOM 1920 C CA . ASN A 1 231 ? -13.589 -1.310 24.919 1.00 84.31 231 ASN A CA 1
ATOM 1921 C C . ASN A 1 231 ? -13.258 0.006 25.636 1.00 84.31 231 ASN A C 1
ATOM 1923 O O . ASN A 1 231 ? -12.100 0.401 25.687 1.00 84.31 231 ASN A O 1
ATOM 1927 N N . TYR A 1 232 ? -14.248 0.671 26.238 1.00 86.38 232 TYR A N 1
ATOM 1928 C CA . TYR A 1 232 ? -14.024 1.893 27.007 1.00 86.38 232 TYR A CA 1
ATOM 1929 C C . TYR A 1 232 ? -13.266 1.645 28.324 1.00 86.38 232 TYR A C 1
ATOM 1931 O O . TYR A 1 232 ? -12.325 2.372 28.642 1.00 86.38 232 TYR A O 1
ATOM 1939 N N . LYS A 1 233 ? -13.651 0.631 29.109 1.00 87.50 233 LYS A N 1
ATOM 1940 C CA . LYS A 1 233 ? -13.044 0.355 30.429 1.00 87.50 233 LYS A CA 1
ATOM 1941 C C . LYS A 1 233 ? -11.745 -0.430 30.364 1.00 87.50 233 LYS A C 1
ATOM 1943 O O . LYS A 1 233 ? -10.940 -0.355 31.296 1.00 87.50 233 LYS A O 1
ATOM 1948 N N . PHE A 1 234 ? -11.549 -1.172 29.282 1.00 87.06 234 PHE A N 1
ATOM 1949 C CA . PHE A 1 234 ? -10.455 -2.107 29.102 1.00 87.06 234 PHE A CA 1
ATOM 1950 C C . PHE A 1 234 ? -9.666 -1.867 27.794 1.00 87.06 234 PHE A C 1
ATOM 1952 O O . PHE A 1 234 ? -9.122 -2.819 27.249 1.00 87.06 234 PHE A O 1
ATOM 1959 N N . ASP A 1 235 ? -9.545 -0.617 27.317 1.00 79.38 235 ASP A N 1
ATOM 1960 C CA . ASP A 1 235 ? -8.897 -0.226 26.031 1.00 79.38 235 ASP A CA 1
ATOM 1961 C C . ASP A 1 235 ? -7.443 -0.733 25.860 1.00 79.38 235 ASP A C 1
ATOM 1963 O O . ASP A 1 235 ? -6.939 -0.816 24.745 1.00 79.38 235 ASP A O 1
ATOM 1967 N N . GLU A 1 236 ? -6.752 -1.112 26.943 1.00 79.56 236 GLU A N 1
ATOM 1968 C CA . GLU A 1 236 ? -5.401 -1.705 26.898 1.00 79.56 236 GLU A CA 1
ATOM 1969 C C . GLU A 1 236 ? -5.382 -3.239 26.724 1.00 79.56 236 GLU A C 1
ATOM 1971 O O . GLU A 1 236 ? -4.316 -3.861 26.799 1.00 79.56 236 GLU A O 1
ATOM 1976 N N . ARG A 1 237 ? -6.546 -3.880 26.574 1.00 81.88 237 ARG A N 1
ATOM 1977 C CA . ARG A 1 237 ? -6.683 -5.341 26.489 1.00 81.88 237 ARG A CA 1
ATOM 1978 C C . ARG A 1 237 ? -6.928 -5.797 25.047 1.00 81.88 237 ARG A C 1
ATOM 1980 O O . ARG A 1 237 ? -7.475 -5.037 24.253 1.00 81.88 23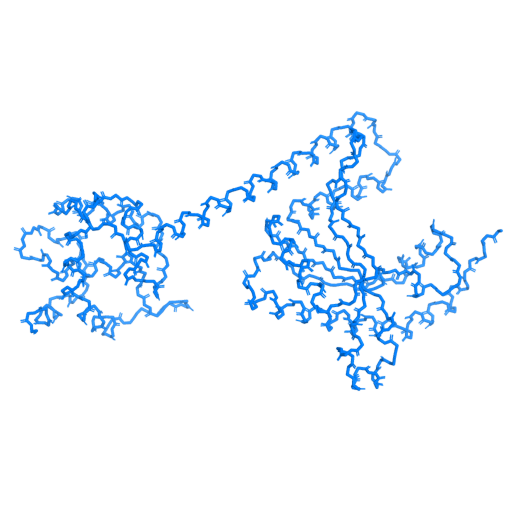7 ARG A O 1
ATOM 1987 N N . PRO A 1 238 ? -6.547 -7.040 24.695 1.00 80.06 238 PRO A N 1
ATOM 1988 C CA . PRO A 1 238 ? -6.949 -7.638 23.426 1.00 80.06 238 PRO A CA 1
ATOM 1989 C C . PRO A 1 238 ? -8.473 -7.599 23.237 1.00 80.06 238 PRO A C 1
ATOM 1991 O O . PRO A 1 238 ? -9.221 -7.781 24.204 1.00 80.06 238 PRO A O 1
ATOM 1994 N N . GLU A 1 239 ? -8.921 -7.396 21.995 1.00 76.19 239 GLU A N 1
ATOM 1995 C CA . GLU A 1 239 ? -10.334 -7.546 21.631 1.00 76.19 239 GLU A CA 1
ATOM 1996 C C . GLU A 1 239 ? -10.769 -9.002 21.852 1.00 76.19 239 GLU A C 1
ATOM 1998 O O . GLU A 1 239 ? -10.055 -9.937 21.478 1.00 76.19 239 GLU A O 1
ATOM 2003 N N . ALA A 1 240 ? -11.938 -9.182 22.464 1.00 76.62 240 ALA A N 1
ATOM 2004 C CA . ALA A 1 240 ? -12.582 -10.485 22.565 1.00 76.62 240 ALA A CA 1
ATOM 2005 C C . ALA A 1 240 ? -13.256 -10.848 21.233 1.00 76.62 240 ALA A C 1
ATOM 2007 O O . ALA A 1 240 ? -13.651 -9.963 20.473 1.00 76.62 240 ALA A O 1
ATOM 2008 N N . ASP A 1 241 ? -13.408 -12.141 20.950 1.00 80.06 241 ASP A N 1
ATOM 2009 C CA . ASP A 1 241 ? -14.180 -12.585 19.791 1.00 80.06 241 ASP A CA 1
ATOM 2010 C C . ASP A 1 241 ? -15.696 -12.428 20.021 1.00 80.06 241 ASP A C 1
ATOM 2012 O O . ASP A 1 241 ? -16.182 -12.449 21.156 1.00 80.06 241 ASP A O 1
ATOM 2016 N N . ASP A 1 242 ? -16.451 -12.312 18.925 1.00 80.00 242 ASP A N 1
ATOM 2017 C CA . ASP A 1 242 ? -17.901 -12.087 18.961 1.00 80.00 242 ASP A CA 1
ATOM 2018 C C . ASP A 1 242 ? -18.663 -13.193 19.718 1.00 80.00 242 ASP A C 1
ATOM 2020 O O . ASP A 1 242 ? -19.680 -12.912 20.353 1.00 80.00 242 ASP A O 1
ATOM 2024 N N . SER A 1 243 ? -18.179 -14.442 19.698 1.00 84.25 243 SER A N 1
ATOM 2025 C CA . SER A 1 243 ? -18.846 -15.565 20.379 1.00 84.25 243 SER A CA 1
ATOM 2026 C C . SER A 1 243 ? -18.730 -15.416 21.894 1.00 84.25 243 SER A C 1
ATOM 2028 O O . SER A 1 243 ? -19.730 -15.520 22.603 1.00 84.25 243 SER A O 1
ATOM 2030 N N . SER A 1 244 ? -17.530 -15.086 22.381 1.00 84.38 244 SER A N 1
ATOM 2031 C CA . SER A 1 244 ? -17.278 -14.810 23.800 1.00 84.38 244 SER A CA 1
ATOM 2032 C C . SER A 1 244 ? -18.123 -13.640 24.317 1.00 84.38 244 SER A C 1
ATOM 2034 O O . SER A 1 244 ? -18.633 -13.685 25.439 1.00 84.38 244 SER A O 1
ATOM 2036 N N . LEU A 1 245 ? -18.310 -12.598 23.499 1.00 86.44 245 LEU A N 1
ATOM 2037 C CA . LEU A 1 245 ? -19.160 -11.456 23.840 1.00 86.44 245 LEU A CA 1
ATOM 2038 C C . LEU A 1 245 ? -20.633 -11.872 24.008 1.00 86.44 245 LEU A C 1
ATOM 2040 O O . LEU A 1 245 ? -21.273 -11.477 24.983 1.00 86.44 245 LEU A O 1
ATOM 2044 N N . ILE A 1 246 ? -21.160 -12.682 23.084 1.00 86.94 246 ILE A N 1
ATOM 2045 C CA . ILE A 1 246 ? -22.546 -13.173 23.125 1.00 86.94 246 ILE A CA 1
ATOM 2046 C C . ILE A 1 246 ? -22.780 -14.034 24.369 1.00 86.94 246 ILE A C 1
ATOM 2048 O O . ILE A 1 246 ? -23.724 -13.771 25.115 1.00 86.94 246 ILE A O 1
ATOM 2052 N N . GLU A 1 247 ? -21.890 -14.991 24.647 1.00 88.00 247 GLU A N 1
ATOM 2053 C CA . GLU A 1 247 ? -21.968 -15.815 25.860 1.00 88.00 247 GLU A CA 1
ATOM 2054 C C . GLU A 1 247 ? -21.984 -14.953 27.128 1.00 88.00 247 GLU A C 1
ATOM 2056 O O . GLU A 1 247 ? -22.756 -15.203 28.054 1.00 88.00 247 GLU A O 1
ATOM 2061 N N . MET A 1 248 ? -21.151 -13.908 27.174 1.00 89.94 248 MET A N 1
ATOM 2062 C CA . MET A 1 248 ? -21.089 -13.019 28.330 1.00 89.94 248 MET A CA 1
ATOM 2063 C C . MET A 1 248 ? -22.410 -12.278 28.560 1.00 89.94 248 MET A C 1
ATOM 2065 O O . MET A 1 248 ? -22.841 -12.121 29.700 1.00 89.94 248 MET A O 1
ATOM 2069 N N . ILE A 1 249 ? -23.090 -11.851 27.498 1.00 89.62 249 ILE A N 1
ATOM 2070 C CA . ILE A 1 249 ? -24.385 -11.160 27.600 1.00 89.62 249 ILE A CA 1
ATOM 2071 C C . ILE A 1 249 ? -25.463 -12.098 28.121 1.00 89.62 249 ILE A C 1
ATOM 2073 O O . ILE A 1 249 ? -26.247 -11.696 28.984 1.00 89.62 249 ILE A O 1
ATOM 2077 N N . GLU A 1 250 ? -25.502 -13.336 27.628 1.00 87.56 250 GLU A N 1
ATOM 2078 C CA . GLU A 1 250 ? -26.440 -14.350 28.112 1.00 87.56 250 GLU A CA 1
ATOM 2079 C C . GLU A 1 250 ? -26.230 -14.613 29.607 1.00 87.56 250 GLU A C 1
ATOM 2081 O O . GLU A 1 250 ? -27.191 -14.615 30.380 1.00 87.56 250 GLU A O 1
ATOM 2086 N N . GLN A 1 251 ? -24.970 -14.738 30.037 1.00 87.06 251 GLN A N 1
ATOM 2087 C CA . GLN A 1 251 ? -24.619 -14.943 31.442 1.00 87.06 251 GLN A CA 1
ATOM 2088 C C . GLN A 1 251 ? -25.009 -13.748 32.324 1.00 87.06 251 GLN A C 1
ATOM 2090 O O . GLN A 1 251 ? -25.633 -13.928 33.371 1.00 87.06 251 GLN A O 1
ATOM 2095 N N . LEU A 1 252 ? -24.685 -12.522 31.903 1.00 88.50 252 LEU A N 1
ATOM 2096 C CA . LEU A 1 252 ? -25.042 -11.300 32.630 1.00 88.50 252 LEU A CA 1
ATOM 2097 C C . LEU A 1 252 ? -26.565 -11.128 32.742 1.00 88.50 252 LEU A C 1
ATOM 2099 O O . LEU A 1 252 ? -27.080 -10.787 33.809 1.00 88.50 252 LEU A O 1
ATOM 2103 N N . SER A 1 253 ? -27.288 -11.425 31.660 1.00 86.56 253 SER A N 1
ATOM 2104 C CA . SER A 1 253 ? -28.752 -11.371 31.628 1.00 86.56 253 SER A CA 1
ATOM 2105 C C . SER A 1 253 ? -29.370 -12.406 32.570 1.00 86.56 253 SER A C 1
ATOM 2107 O O . SER A 1 253 ? -30.319 -12.091 33.287 1.00 86.56 253 SER A O 1
ATOM 2109 N N . ALA A 1 254 ? -28.811 -13.621 32.629 1.00 84.94 254 ALA A N 1
ATOM 2110 C CA . ALA A 1 254 ? -29.260 -14.680 33.535 1.00 84.94 254 ALA A CA 1
ATOM 2111 C C . ALA A 1 254 ? -29.067 -14.321 35.021 1.00 84.94 254 ALA A C 1
ATOM 2113 O O . ALA A 1 254 ? -29.900 -14.677 35.857 1.00 84.94 254 ALA A O 1
ATOM 2114 N N . LEU A 1 255 ? -28.015 -13.566 35.357 1.00 83.31 255 LEU A N 1
ATOM 2115 C CA . LEU A 1 255 ? -27.801 -13.031 36.710 1.00 83.31 255 LEU A CA 1
ATOM 2116 C C . LEU A 1 255 ? -28.742 -11.857 37.049 1.00 83.31 255 LEU A C 1
ATOM 2118 O O . LEU A 1 255 ? -29.007 -11.564 38.222 1.00 83.31 255 LEU A O 1
ATOM 2122 N N . GLY A 1 256 ? -29.356 -11.254 36.031 1.00 85.25 256 GLY A N 1
ATOM 2123 C CA . GLY A 1 256 ? -30.327 -10.171 36.165 1.00 85.25 256 GLY A CA 1
ATOM 2124 C C . GLY A 1 256 ? -29.721 -8.777 36.037 1.00 85.25 256 GLY A C 1
ATOM 2125 O O . GLY A 1 256 ? -30.347 -7.816 36.481 1.00 85.25 256 GLY A O 1
ATOM 2126 N N . TYR A 1 257 ? -28.533 -8.651 35.442 1.00 87.62 257 TYR A N 1
ATOM 2127 C CA . TYR A 1 257 ? -27.975 -7.353 35.076 1.00 87.62 257 TYR A CA 1
ATOM 2128 C C . TYR A 1 257 ? -28.667 -6.832 33.819 1.00 87.62 257 TYR A C 1
ATOM 2130 O O . TYR A 1 257 ? -28.623 -7.468 32.766 1.00 87.62 257 TYR A O 1
ATOM 2138 N N . ALA A 1 258 ? -29.329 -5.682 33.934 1.00 85.56 258 ALA A N 1
ATOM 2139 C CA . ALA A 1 258 ? -30.176 -5.142 32.872 1.00 85.56 258 ALA A CA 1
ATOM 2140 C C . ALA A 1 258 ? -29.542 -3.938 32.165 1.00 85.56 258 ALA A C 1
ATOM 2142 O O . ALA A 1 258 ? -29.873 -3.654 31.011 1.00 85.56 258 ALA A O 1
ATOM 2143 N N . THR A 1 259 ? -28.639 -3.226 32.843 1.00 90.19 259 THR A N 1
ATOM 2144 C CA . THR A 1 259 ? -28.041 -1.979 32.354 1.00 90.19 259 THR A CA 1
ATOM 2145 C C . THR A 1 259 ? -26.525 -1.986 32.483 1.00 90.19 259 THR A C 1
ATOM 2147 O O . THR A 1 259 ? -25.954 -2.702 33.305 1.00 90.19 259 THR A O 1
ATOM 2150 N N . LEU A 1 260 ? -25.851 -1.138 31.701 1.00 89.81 260 LEU A N 1
ATOM 2151 C CA . LEU A 1 260 ? -24.405 -0.954 31.845 1.00 89.81 260 LEU A CA 1
ATOM 2152 C C . LEU A 1 260 ? -24.004 -0.371 33.201 1.00 89.81 260 LEU A C 1
ATOM 2154 O O . LEU A 1 260 ? -22.888 -0.603 33.646 1.00 89.81 260 LEU A O 1
ATOM 2158 N N . LYS A 1 261 ? -24.889 0.367 33.868 1.00 89.88 261 LYS A N 1
ATOM 2159 C CA . LYS A 1 261 ? -24.662 0.893 35.215 1.00 89.88 261 LYS A CA 1
ATOM 2160 C C . LYS A 1 261 ? -24.442 -0.218 36.236 1.00 89.88 261 LYS A C 1
ATOM 2162 O O . LYS A 1 261 ? -23.576 -0.084 37.098 1.00 89.88 261 LYS A O 1
ATOM 2167 N N . ASP A 1 262 ? -25.194 -1.311 36.115 1.00 86.06 262 ASP A N 1
ATOM 2168 C CA . ASP A 1 262 ? -25.037 -2.481 36.982 1.00 86.06 262 ASP A CA 1
ATOM 2169 C C . ASP A 1 262 ? -23.647 -3.102 36.792 1.00 86.06 262 ASP A C 1
ATOM 2171 O O . ASP A 1 262 ? -22.950 -3.411 37.759 1.00 86.06 262 ASP A O 1
ATOM 2175 N N . ILE A 1 263 ? -23.217 -3.199 35.531 1.00 89.81 263 ILE A N 1
ATOM 2176 C CA . ILE A 1 263 ? -21.896 -3.700 35.146 1.00 89.81 263 ILE A CA 1
ATOM 2177 C C . ILE A 1 263 ? -20.786 -2.761 35.629 1.00 89.81 263 ILE A C 1
ATOM 2179 O O . ILE A 1 263 ? -19.770 -3.216 36.152 1.00 89.81 263 ILE A O 1
ATOM 2183 N N . ASP A 1 264 ? -20.987 -1.451 35.510 1.00 90.94 264 ASP A N 1
ATOM 2184 C CA . ASP A 1 264 ? -20.002 -0.451 35.907 1.00 90.94 264 ASP A CA 1
ATOM 2185 C C . ASP A 1 264 ? -19.707 -0.464 37.393 1.00 90.94 264 ASP A C 1
ATOM 2187 O O . ASP A 1 264 ? -18.547 -0.459 37.801 1.00 90.94 264 ASP A O 1
ATOM 2191 N N . LEU A 1 265 ? -20.751 -0.605 38.201 1.00 87.88 265 LEU A N 1
ATOM 2192 C CA . LEU A 1 265 ? -20.609 -0.732 39.640 1.00 87.88 265 LEU A CA 1
ATOM 2193 C C . LEU A 1 265 ? -19.784 -1.970 40.036 1.00 87.88 265 LEU A C 1
ATOM 2195 O O . LEU A 1 265 ? -19.029 -1.921 41.005 1.00 87.88 265 LEU A O 1
ATOM 2199 N N . ILE A 1 266 ? -19.910 -3.071 39.292 1.00 87.94 266 ILE A N 1
ATOM 2200 C CA . ILE A 1 266 ? -19.143 -4.307 39.516 1.00 87.94 266 ILE A CA 1
ATOM 2201 C C . ILE A 1 266 ? -17.681 -4.120 39.130 1.00 87.94 266 ILE A C 1
ATOM 2203 O O . ILE A 1 266 ? -16.787 -4.499 39.892 1.00 87.94 266 ILE A O 1
ATOM 2207 N N . VAL A 1 267 ? -17.438 -3.544 37.953 1.00 90.31 267 VAL A N 1
ATOM 2208 C CA . VAL A 1 267 ? -16.086 -3.318 37.440 1.00 90.31 267 VAL A CA 1
ATOM 2209 C C . VAL A 1 267 ? -15.325 -2.369 38.356 1.00 90.31 267 VAL A C 1
ATOM 2211 O O . VAL A 1 267 ? -14.218 -2.706 38.762 1.00 90.31 267 VAL A O 1
ATOM 2214 N N . GLU A 1 268 ? -15.917 -1.242 38.756 1.00 89.38 268 GLU A N 1
ATOM 2215 C CA . GLU A 1 268 ? -15.260 -0.271 39.642 1.00 89.38 268 GLU A CA 1
ATOM 2216 C C . GLU A 1 268 ? -14.903 -0.872 41.007 1.00 89.38 268 GLU A C 1
ATOM 2218 O O . GLU A 1 268 ? -13.803 -0.647 41.507 1.00 89.38 268 GLU A O 1
ATOM 2223 N N . LYS A 1 269 ? -15.775 -1.712 41.579 1.00 86.69 269 LYS A N 1
ATOM 2224 C CA . LYS A 1 269 ? -15.491 -2.411 42.845 1.00 86.69 269 LYS A CA 1
ATOM 2225 C C . LYS A 1 269 ? -14.396 -3.470 42.732 1.00 86.69 269 LYS A C 1
ATOM 2227 O O . LYS A 1 269 ? -13.729 -3.764 43.714 1.00 86.69 269 LYS A O 1
ATOM 2232 N N . SER A 1 270 ? -14.235 -4.071 41.556 1.00 86.88 270 SER A N 1
ATOM 2233 C CA . SER A 1 270 ? -13.404 -5.270 41.387 1.00 86.88 270 SER A CA 1
ATOM 2234 C C . SER A 1 270 ? -12.092 -5.003 40.651 1.00 86.88 270 SER A C 1
ATOM 2236 O O . SER A 1 270 ? -11.276 -5.913 40.515 1.00 86.88 270 SER A O 1
ATOM 2238 N N . LYS A 1 271 ? -11.875 -3.786 40.140 1.00 85.00 271 LYS A N 1
ATOM 2239 C CA . LYS A 1 271 ? -10.747 -3.467 39.253 1.00 85.00 271 LYS A CA 1
ATOM 2240 C C . LYS A 1 271 ? -9.383 -3.626 39.928 1.00 85.00 271 LYS A C 1
ATOM 2242 O O . LYS A 1 271 ? -8.488 -4.215 39.331 1.00 85.00 271 LYS A O 1
ATOM 2247 N N . SER A 1 272 ? -9.229 -3.150 41.162 1.00 84.88 272 SER A N 1
ATOM 2248 C CA . SER A 1 272 ? -7.990 -3.315 41.942 1.00 84.88 272 SER A CA 1
ATOM 2249 C C . SER A 1 272 ? -7.668 -4.794 42.177 1.00 84.88 272 SER A C 1
ATOM 2251 O O . SER A 1 272 ? -6.525 -5.228 42.048 1.00 84.88 272 SER A O 1
ATOM 2253 N N . VAL A 1 273 ? -8.696 -5.593 42.454 1.00 86.31 273 VAL A N 1
ATOM 2254 C CA . VAL A 1 273 ? -8.577 -7.030 42.714 1.00 86.31 273 VAL A CA 1
ATOM 2255 C C . VAL A 1 273 ? -8.297 -7.824 41.439 1.00 86.31 273 VAL A C 1
ATOM 2257 O O . VAL A 1 273 ? -7.529 -8.784 41.473 1.00 86.31 273 VAL A O 1
ATOM 2260 N N . LEU A 1 274 ? -8.852 -7.406 40.298 1.00 87.50 274 LEU A N 1
ATOM 2261 C CA . LEU A 1 274 ? -8.536 -7.973 38.986 1.00 87.50 274 LEU A CA 1
ATOM 2262 C C . LEU A 1 274 ? -7.029 -7.898 38.697 1.00 87.50 274 LEU A C 1
ATOM 2264 O O . LEU A 1 274 ? -6.445 -8.882 38.250 1.00 87.50 274 LEU A O 1
ATOM 2268 N N . GLU A 1 275 ? -6.381 -6.770 38.995 1.00 85.62 275 GLU A N 1
ATOM 2269 C CA . GLU A 1 275 ? -4.934 -6.616 38.789 1.00 85.62 275 GLU A CA 1
ATOM 2270 C C . GLU A 1 275 ? -4.116 -7.585 39.660 1.00 85.62 275 GLU A C 1
ATOM 2272 O O . GLU A 1 275 ? -3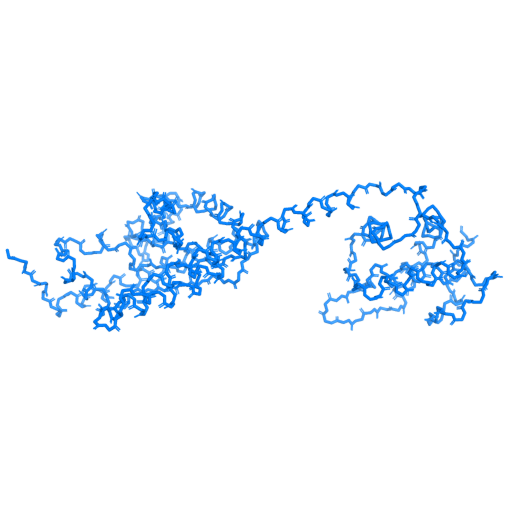.127 -8.161 39.198 1.00 85.62 275 GLU A O 1
ATOM 2277 N N . ILE A 1 276 ? -4.553 -7.817 40.903 1.00 85.62 276 ILE A N 1
ATOM 2278 C CA . ILE A 1 276 ? -3.944 -8.804 41.808 1.00 85.62 276 ILE A CA 1
ATOM 2279 C C . ILE A 1 276 ? -4.140 -10.221 41.253 1.00 85.62 276 ILE A C 1
ATOM 2281 O O . ILE A 1 276 ? -3.187 -11.001 41.199 1.00 85.62 276 ILE A O 1
ATOM 2285 N N . TYR A 1 277 ? -5.352 -10.540 40.792 1.00 85.69 277 TYR A N 1
ATOM 2286 C CA . TYR A 1 277 ? -5.678 -11.842 40.216 1.00 85.69 277 TYR A CA 1
ATOM 2287 C C . TYR A 1 277 ? -4.792 -12.178 39.012 1.00 85.69 277 TYR A C 1
ATOM 2289 O O . TYR A 1 277 ? -4.242 -13.277 38.936 1.00 85.69 277 TYR A O 1
ATOM 2297 N N . GLU A 1 278 ? -4.631 -11.235 38.082 1.00 84.94 278 GLU A N 1
ATOM 2298 C CA . GLU A 1 278 ? -3.827 -11.428 36.870 1.00 84.94 278 GLU A CA 1
ATOM 2299 C C . GLU A 1 278 ? -2.331 -11.554 37.166 1.00 84.94 278 GLU A C 1
ATOM 2301 O O . GLU A 1 278 ? -1.622 -12.284 36.471 1.00 84.94 278 GLU A O 1
ATOM 2306 N N . LYS A 1 279 ? -1.841 -10.881 38.213 1.00 83.75 279 LYS A N 1
ATOM 2307 C CA . LYS A 1 279 ? -0.452 -11.019 38.664 1.00 83.75 279 LYS A CA 1
ATOM 2308 C C . LYS A 1 279 ? -0.167 -12.423 39.197 1.00 83.75 279 LYS A C 1
ATOM 2310 O O . LYS A 1 279 ? 0.892 -12.981 38.903 1.00 83.75 279 LYS A O 1
ATOM 2315 N N . ASP A 1 280 ? -1.105 -12.984 39.953 1.00 83.31 280 ASP A N 1
ATOM 2316 C CA . ASP A 1 280 ? -0.991 -14.331 40.512 1.00 83.31 280 ASP A CA 1
ATOM 2317 C C . ASP A 1 280 ? -1.302 -15.425 39.466 1.00 83.31 280 ASP A C 1
ATOM 2319 O O . ASP A 1 280 ? -0.817 -16.552 39.589 1.00 83.31 280 ASP A O 1
ATOM 2323 N N . ASN A 1 281 ? -2.056 -15.095 38.409 1.00 80.12 281 ASN A N 1
ATOM 2324 C CA . ASN A 1 281 ? -2.445 -16.001 37.321 1.00 80.12 281 ASN A CA 1
ATOM 2325 C C . ASN A 1 281 ? -2.047 -15.448 35.936 1.00 80.12 281 ASN A C 1
ATOM 2327 O O . ASN A 1 281 ? -2.917 -15.145 35.114 1.00 80.12 281 ASN A O 1
ATOM 2331 N N . PRO A 1 282 ? -0.743 -15.325 35.636 1.00 74.12 282 PRO A N 1
ATOM 2332 C CA . PRO A 1 282 ? -0.297 -14.737 34.382 1.00 74.12 282 PRO A CA 1
ATOM 2333 C C . PRO A 1 282 ? -0.660 -15.628 33.190 1.00 74.12 282 PRO A C 1
ATOM 2335 O O . PRO A 1 282 ? -0.268 -16.796 33.118 1.00 74.12 282 PRO A O 1
ATOM 2338 N N . ILE A 1 283 ? -1.338 -15.052 32.199 1.00 68.31 283 ILE A N 1
ATOM 2339 C CA . ILE A 1 283 ? -1.573 -15.710 30.914 1.00 68.31 283 ILE A CA 1
ATOM 2340 C C . ILE A 1 283 ? -0.321 -15.528 30.068 1.00 68.31 283 ILE A C 1
ATOM 2342 O O . ILE A 1 283 ? 0.025 -14.421 29.668 1.00 68.31 283 ILE A O 1
ATOM 2346 N N . ARG A 1 284 ? 0.389 -16.626 29.799 1.00 56.12 284 ARG A N 1
ATOM 2347 C CA . ARG A 1 284 ? 1.529 -16.635 28.877 1.00 56.12 284 ARG A CA 1
ATOM 2348 C C . ARG A 1 284 ? 1.123 -17.286 27.564 1.00 56.12 284 ARG A C 1
ATOM 2350 O O . ARG A 1 284 ? 1.323 -18.482 27.372 1.00 56.12 284 ARG A O 1
ATOM 2357 N N . THR A 1 285 ? 0.575 -16.488 26.654 1.00 56.00 285 THR A N 1
ATOM 2358 C CA . THR A 1 285 ? 0.511 -16.851 25.229 1.00 56.00 285 THR A CA 1
ATOM 2359 C C . THR A 1 285 ? 1.612 -16.117 24.458 1.00 56.00 285 THR A C 1
ATOM 2361 O O . THR A 1 285 ? 2.276 -15.238 25.004 1.00 56.00 285 THR A O 1
ATOM 2364 N N . GLN A 1 286 ? 1.847 -16.478 23.191 1.00 45.81 286 GLN A N 1
ATOM 2365 C CA . GLN A 1 286 ? 2.865 -15.820 22.353 1.00 45.81 286 GLN A CA 1
ATOM 2366 C C . GLN A 1 286 ? 2.567 -14.328 22.083 1.00 45.81 286 GLN A C 1
ATOM 2368 O O . GLN A 1 286 ? 3.467 -13.613 21.651 1.00 45.81 286 GLN A O 1
ATOM 2373 N N . THR A 1 287 ? 1.336 -13.857 22.324 1.00 46.53 287 THR A N 1
ATOM 2374 C CA . THR A 1 287 ? 0.842 -12.545 21.868 1.00 46.53 287 THR A CA 1
ATOM 2375 C C . THR A 1 287 ? 0.167 -11.683 22.940 1.00 46.53 287 THR A C 1
ATOM 2377 O O . THR A 1 287 ? 0.034 -10.483 22.714 1.00 46.53 287 THR A O 1
ATOM 2380 N N . ALA A 1 288 ? -0.236 -12.225 24.097 1.00 53.47 288 ALA A N 1
ATOM 2381 C CA . ALA A 1 288 ? -0.938 -11.461 25.136 1.00 53.47 288 ALA A CA 1
ATOM 2382 C C . ALA A 1 288 ? -0.405 -11.746 26.549 1.00 53.47 288 ALA A C 1
ATOM 2384 O O . ALA A 1 288 ? -0.141 -12.896 26.901 1.00 53.47 288 ALA A O 1
ATOM 2385 N N . ILE A 1 289 ? -0.271 -10.674 27.343 1.00 63.88 289 ILE A N 1
ATOM 2386 C CA . ILE A 1 289 ? 0.181 -10.683 28.752 1.00 63.88 289 ILE A CA 1
ATOM 2387 C C . ILE A 1 289 ? -1.013 -10.567 29.725 1.00 63.88 289 ILE A C 1
ATOM 2389 O O . ILE A 1 289 ? -0.903 -10.935 30.891 1.00 63.88 289 ILE A O 1
ATOM 2393 N N . LYS A 1 290 ? -2.157 -10.065 29.244 1.00 72.06 290 LYS A N 1
ATOM 2394 C CA . LYS A 1 290 ? -3.394 -9.823 30.004 1.00 72.06 290 LYS A CA 1
ATOM 2395 C C . LYS A 1 290 ? -4.562 -10.601 29.382 1.00 72.06 290 LYS A C 1
ATOM 2397 O O . LYS A 1 290 ? -4.502 -10.929 28.196 1.00 72.06 290 LYS A O 1
ATOM 2402 N N . LEU A 1 291 ? -5.615 -10.858 30.165 1.00 81.50 291 LEU A N 1
ATOM 2403 C CA . LEU A 1 291 ? -6.907 -11.338 29.649 1.00 81.50 291 LEU A CA 1
ATOM 2404 C C . LEU A 1 291 ? -7.470 -10.364 28.601 1.00 81.50 291 LEU A C 1
ATOM 2406 O O . LEU A 1 291 ? -7.245 -9.154 28.719 1.00 81.50 291 LEU A O 1
ATOM 2410 N N . ASP A 1 292 ? -8.233 -10.878 27.630 1.00 86.50 292 ASP A N 1
ATOM 2411 C CA . ASP A 1 292 ? -9.080 -10.039 26.773 1.00 86.50 292 ASP A CA 1
ATOM 2412 C C . ASP A 1 292 ? -10.164 -9.313 27.595 1.00 86.50 292 ASP A C 1
ATOM 2414 O O . ASP A 1 292 ? -10.359 -9.566 28.792 1.00 86.50 292 ASP A O 1
ATOM 2418 N N . GLY A 1 293 ? -10.844 -8.354 26.967 1.00 87.75 293 GLY A N 1
ATOM 2419 C CA . GLY A 1 293 ? -11.841 -7.525 27.645 1.00 87.75 293 GLY A CA 1
ATOM 2420 C C . GLY A 1 293 ? -13.019 -8.306 28.251 1.00 87.75 293 GLY A C 1
ATOM 2421 O O . GLY A 1 293 ? -13.482 -7.963 29.341 1.00 87.75 293 GLY A O 1
ATOM 2422 N N . VAL A 1 294 ? -13.477 -9.380 27.596 1.00 89.50 294 VAL A N 1
ATOM 2423 C CA . VAL A 1 294 ? -14.574 -10.226 28.100 1.00 89.50 294 VAL A CA 1
ATOM 2424 C C . VAL A 1 294 ? -14.097 -11.074 29.274 1.00 89.50 294 VAL A C 1
ATOM 2426 O O . VAL A 1 294 ? -14.776 -11.144 30.297 1.00 89.50 294 VAL A O 1
ATOM 2429 N N . GLY A 1 295 ? -12.906 -11.662 29.175 1.00 88.25 295 GLY A N 1
ATOM 2430 C CA . GLY A 1 295 ? -12.266 -12.411 30.246 1.00 88.25 295 GLY A CA 1
ATOM 2431 C C . GLY A 1 295 ? -12.061 -11.555 31.493 1.00 88.25 295 GLY A C 1
ATOM 2432 O O . GLY A 1 295 ? -12.417 -11.981 32.586 1.00 88.25 295 GLY A O 1
ATOM 2433 N N . ALA A 1 296 ? -11.574 -10.322 31.341 1.00 89.38 296 ALA A N 1
ATOM 2434 C CA . ALA A 1 296 ? -11.430 -9.377 32.448 1.00 89.38 296 ALA A CA 1
ATOM 2435 C C . ALA A 1 296 ? -12.771 -9.082 33.139 1.00 89.38 296 ALA A C 1
ATOM 2437 O O . ALA A 1 296 ? -12.873 -9.176 34.365 1.00 89.38 296 ALA A O 1
ATOM 2438 N N . LEU A 1 297 ? -13.817 -8.794 32.356 1.00 90.88 297 LEU A N 1
ATOM 2439 C CA . LEU A 1 297 ? -15.154 -8.563 32.896 1.00 90.88 297 LEU A CA 1
ATOM 2440 C C . LEU A 1 297 ? -15.699 -9.801 33.622 1.00 90.88 297 LEU A C 1
ATOM 2442 O O . LEU A 1 297 ? -16.300 -9.682 34.688 1.00 90.88 297 LEU A O 1
ATOM 2446 N N . ARG A 1 298 ? -15.448 -10.991 33.071 1.00 89.00 298 ARG A N 1
ATOM 2447 C CA . ARG A 1 298 ? -15.843 -12.276 33.650 1.00 89.00 298 ARG A CA 1
ATOM 2448 C C . ARG A 1 298 ? -15.258 -12.471 35.052 1.00 89.00 298 ARG A C 1
ATOM 2450 O O . ARG A 1 298 ? -15.975 -12.894 35.958 1.00 89.00 298 ARG A O 1
ATOM 2457 N N . ILE A 1 299 ? -13.992 -12.098 35.256 1.00 87.44 299 ILE A N 1
ATOM 2458 C CA . ILE A 1 299 ? -13.369 -12.094 36.588 1.00 87.44 299 ILE A CA 1
ATOM 2459 C C . ILE A 1 299 ? -14.056 -11.079 37.510 1.00 87.44 299 ILE A C 1
ATOM 2461 O O . ILE A 1 299 ? -14.395 -11.435 38.635 1.00 87.44 299 ILE A O 1
ATOM 2465 N N . CYS A 1 300 ? -14.304 -9.843 37.055 1.00 88.94 300 CYS A N 1
ATOM 2466 C CA . CYS A 1 300 ? -14.979 -8.826 37.873 1.00 88.94 300 CYS A CA 1
ATOM 2467 C C . CYS A 1 300 ? -16.366 -9.289 38.352 1.00 88.94 300 CYS A C 1
ATOM 2469 O O . CYS A 1 300 ? -16.704 -9.122 39.521 1.00 88.94 300 CYS A O 1
ATOM 2471 N N . VAL A 1 301 ? -17.148 -9.928 37.480 1.00 87.06 301 VAL A N 1
ATOM 2472 C CA . VAL A 1 301 ? -18.462 -10.483 37.843 1.00 87.06 301 VAL A CA 1
ATOM 2473 C C . VAL A 1 301 ? -18.321 -11.632 38.846 1.00 87.06 301 VAL A C 1
ATOM 2475 O O . VAL A 1 301 ? -19.007 -11.645 39.867 1.00 87.06 301 VAL A O 1
ATOM 2478 N N . ALA A 1 302 ? -17.383 -12.559 38.625 1.00 82.81 302 ALA A N 1
ATOM 2479 C CA . ALA A 1 302 ? -17.132 -13.683 39.536 1.00 82.81 302 ALA A CA 1
ATOM 2480 C C . ALA A 1 302 ? -16.615 -13.254 40.927 1.00 82.81 302 ALA A C 1
ATOM 2482 O O . ALA A 1 302 ? -16.815 -13.958 41.930 1.00 82.81 302 ALA A O 1
ATOM 2483 N N . LEU A 1 303 ? -15.926 -12.111 40.985 1.00 79.38 303 LEU A N 1
ATOM 2484 C CA . LEU A 1 303 ? -15.482 -11.456 42.212 1.00 79.38 303 LEU A CA 1
ATOM 2485 C C . LEU A 1 303 ? -16.671 -10.869 42.986 1.00 79.38 303 LEU A C 1
ATOM 2487 O O . LEU A 1 303 ? -16.771 -11.105 44.190 1.00 79.38 303 LEU A O 1
ATOM 2491 N N . ALA A 1 304 ? -17.588 -10.180 42.301 1.00 74.25 304 ALA A N 1
ATOM 2492 C CA . ALA A 1 304 ? -18.698 -9.467 42.930 1.00 74.25 304 ALA A CA 1
ATOM 2493 C C . ALA A 1 304 ? -19.909 -10.343 43.317 1.00 74.25 304 ALA A C 1
ATOM 2495 O O . ALA A 1 304 ? -20.508 -10.094 44.362 1.00 74.25 304 ALA A O 1
ATOM 2496 N N . ASP A 1 305 ? -20.290 -11.348 42.516 1.00 65.50 305 ASP A N 1
ATOM 2497 C CA . ASP A 1 305 ? -21.655 -11.920 42.579 1.00 65.50 305 ASP A CA 1
ATOM 2498 C C . ASP A 1 305 ? -21.791 -13.310 43.239 1.00 65.50 305 ASP A C 1
ATOM 2500 O O . ASP A 1 305 ? -22.843 -13.945 43.197 1.00 65.50 305 ASP A O 1
ATOM 2504 N N . TYR A 1 306 ? -20.756 -13.819 43.913 1.00 54.41 306 TYR A N 1
ATOM 2505 C CA . TYR A 1 306 ? -20.802 -15.184 44.469 1.00 54.41 306 TYR A CA 1
ATOM 2506 C C . TYR A 1 306 ? -21.845 -15.410 45.568 1.00 54.41 306 TYR A C 1
ATOM 2508 O O . TYR A 1 306 ? -22.216 -16.553 45.823 1.00 54.41 306 TYR A O 1
ATOM 2516 N N . GLN A 1 307 ? -22.294 -14.355 46.252 1.00 51.16 307 GLN A N 1
ATOM 2517 C CA . GLN A 1 307 ? -23.210 -14.502 47.383 1.00 51.16 307 GLN A CA 1
ATOM 2518 C C . GLN A 1 307 ? -24.697 -14.493 47.010 1.00 51.16 307 GLN A C 1
ATOM 2520 O O . GLN A 1 307 ? -25.489 -14.829 47.886 1.00 51.16 307 GLN A O 1
ATOM 2525 N N . ASN A 1 308 ? -25.104 -14.150 45.776 1.00 53.16 308 ASN A N 1
ATOM 2526 C CA . ASN A 1 308 ? -26.530 -13.889 45.526 1.00 53.16 308 ASN A CA 1
ATOM 2527 C C . ASN A 1 308 ? -27.239 -14.654 44.413 1.00 53.16 308 ASN A C 1
ATOM 2529 O O . ASN A 1 308 ? -28.452 -14.803 44.534 1.00 53.16 308 ASN A O 1
ATOM 2533 N N . LYS A 1 309 ? -26.584 -15.212 43.396 1.00 49.69 309 LYS A N 1
ATOM 2534 C CA . LYS A 1 309 ? -27.235 -16.146 42.457 1.00 49.69 309 LYS A CA 1
ATOM 2535 C C . LYS A 1 309 ? -26.200 -17.126 41.931 1.00 49.69 309 LYS A C 1
ATOM 2537 O O . LYS A 1 309 ? -25.013 -16.836 41.966 1.00 49.69 309 LYS A O 1
ATOM 2542 N N . ASP A 1 310 ? -26.665 -18.298 41.524 1.00 47.81 310 ASP A N 1
ATOM 2543 C CA . ASP A 1 310 ? -25.923 -19.473 41.053 1.00 47.81 310 ASP A CA 1
ATOM 2544 C C . ASP A 1 310 ? -24.675 -19.145 40.190 1.00 47.81 310 ASP A C 1
ATOM 2546 O O . ASP A 1 310 ? -24.699 -19.173 38.963 1.00 47.81 310 ASP A O 1
ATOM 2550 N N . SER A 1 311 ? -23.558 -18.809 40.844 1.00 48.94 311 SER A N 1
ATOM 2551 C CA . SER A 1 311 ? -22.300 -18.364 40.216 1.00 48.94 311 SER A CA 1
ATOM 2552 C C . SER A 1 311 ? -21.470 -19.524 39.656 1.00 48.94 311 SER A C 1
ATOM 2554 O O . SER A 1 311 ? -20.323 -19.348 39.242 1.00 48.94 311 SER A O 1
ATOM 2556 N N . SER A 1 312 ? -22.064 -20.720 39.606 1.00 49.19 312 SER A N 1
ATOM 2557 C CA . SER A 1 312 ? -21.492 -21.926 39.009 1.00 49.19 312 SER A CA 1
ATOM 2558 C C . SER A 1 312 ? -21.182 -21.767 37.511 1.00 49.19 312 SER A C 1
ATOM 2560 O O . SER A 1 312 ? -20.349 -22.504 36.984 1.00 49.19 312 SER A O 1
ATOM 2562 N N . SER A 1 313 ? -21.780 -20.774 36.841 1.00 51.62 313 SER A N 1
ATOM 2563 C CA . SER A 1 313 ? -21.542 -20.433 35.430 1.00 51.62 313 SER A CA 1
ATOM 2564 C C . SER A 1 313 ? -20.190 -19.758 35.156 1.00 51.62 313 SER A C 1
ATOM 2566 O O . SER A 1 313 ? -19.721 -19.771 34.017 1.00 51.62 313 SER A O 1
ATOM 2568 N N . PHE A 1 314 ? -19.529 -19.215 36.182 1.00 57.91 314 PHE A N 1
ATOM 2569 C CA . PHE A 1 314 ? -18.253 -18.510 36.065 1.00 57.91 314 PHE A CA 1
ATOM 2570 C C . PHE A 1 314 ? -17.156 -19.240 36.841 1.00 57.91 314 PHE A C 1
ATOM 2572 O O . PHE A 1 314 ? -16.714 -18.796 37.903 1.00 57.91 314 PHE A O 1
ATOM 2579 N N . TYR A 1 315 ? -16.693 -20.382 36.322 1.00 58.75 315 TYR A N 1
ATOM 2580 C CA . TYR A 1 315 ? -15.537 -21.049 36.918 1.00 58.75 315 TYR A CA 1
ATOM 2581 C C . TYR A 1 315 ? -14.282 -20.191 36.726 1.00 58.75 315 TYR A C 1
ATOM 2583 O O . TYR A 1 315 ? -13.722 -20.099 35.634 1.00 58.75 315 TYR A O 1
ATOM 2591 N N . VAL A 1 316 ? -13.834 -19.579 37.817 1.00 65.06 316 VAL A N 1
ATOM 2592 C CA . VAL A 1 316 ? -12.586 -18.828 37.890 1.00 65.06 316 VAL A CA 1
ATOM 2593 C C . VAL A 1 316 ? -11.706 -19.478 38.946 1.00 65.06 316 VAL A C 1
ATOM 2595 O O . VAL A 1 316 ? -12.092 -19.618 40.110 1.00 65.06 316 VAL A O 1
ATOM 2598 N N . LYS A 1 317 ? -10.514 -19.907 38.531 1.00 66.38 317 LYS A N 1
ATOM 2599 C CA . LYS A 1 317 ? -9.580 -20.637 39.389 1.00 66.38 317 LYS A CA 1
ATOM 2600 C C . LYS A 1 317 ? -9.196 -19.796 40.609 1.00 66.38 317 LYS A C 1
ATOM 2602 O O . LYS A 1 317 ? -8.852 -18.629 40.450 1.00 66.38 317 LYS A O 1
ATOM 2607 N N . ASP A 1 318 ? -9.235 -20.398 41.799 1.00 69.00 318 ASP A N 1
ATOM 2608 C CA . ASP A 1 318 ? -8.807 -19.813 43.081 1.00 69.00 318 ASP A CA 1
ATOM 2609 C C . ASP A 1 318 ? -9.476 -18.471 43.443 1.00 69.00 318 ASP A C 1
ATOM 2611 O O . ASP A 1 318 ? -8.972 -17.724 44.282 1.00 69.00 318 ASP A O 1
ATOM 2615 N N . ILE A 1 319 ? -10.639 -18.164 42.852 1.00 74.19 319 ILE A N 1
ATOM 2616 C CA . ILE A 1 319 ? -11.286 -16.847 42.964 1.00 74.19 319 ILE A CA 1
ATOM 2617 C C . ILE A 1 319 ? -11.637 -16.457 44.405 1.00 74.19 319 ILE A C 1
ATOM 2619 O O . ILE A 1 319 ? -11.625 -15.279 44.747 1.00 74.19 319 ILE A O 1
ATOM 2623 N N . GLN A 1 320 ? -11.889 -17.446 45.271 1.00 73.19 320 GLN A N 1
ATOM 2624 C CA . GLN A 1 320 ? -12.211 -17.239 46.686 1.00 73.19 320 GLN A CA 1
ATOM 2625 C C . GLN A 1 320 ? -11.100 -16.489 47.436 1.00 73.19 320 GLN A C 1
ATOM 2627 O O . GLN A 1 320 ? -11.417 -15.630 48.252 1.00 73.19 320 GLN A O 1
ATOM 2632 N N . LYS A 1 321 ? -9.823 -16.741 47.103 1.00 80.12 321 LYS A N 1
ATOM 2633 C CA . LYS A 1 321 ? -8.655 -16.079 47.714 1.00 80.12 321 LYS A CA 1
ATOM 2634 C C . LYS A 1 321 ? -8.678 -14.562 47.516 1.00 80.12 321 LYS A C 1
ATOM 2636 O O . LYS A 1 321 ? -8.183 -13.822 48.354 1.00 80.12 321 LYS A O 1
ATOM 2641 N N . TYR A 1 322 ? -9.225 -14.098 46.396 1.00 80.06 322 TYR A N 1
ATOM 2642 C CA . TYR A 1 322 ? -9.117 -12.698 45.993 1.00 80.06 322 TYR A CA 1
ATOM 2643 C C . TYR A 1 322 ? -10.278 -11.836 46.501 1.00 80.06 322 TYR A C 1
ATOM 2645 O O . TYR A 1 322 ? -10.231 -10.617 46.400 1.00 80.06 322 TYR A O 1
ATOM 2653 N N . ARG A 1 323 ? -11.320 -12.442 47.077 1.00 71.81 323 ARG A N 1
ATOM 2654 C CA . ARG A 1 323 ? -12.527 -11.717 47.500 1.00 71.81 323 ARG A CA 1
ATOM 2655 C C . ARG A 1 323 ? -12.352 -10.884 48.755 1.00 71.81 323 ARG A C 1
ATOM 2657 O O . ARG A 1 323 ? -13.041 -9.882 48.900 1.00 71.81 323 ARG A O 1
ATOM 2664 N N . GLU A 1 324 ? -11.448 -11.287 49.642 1.00 69.75 324 GLU A N 1
ATOM 2665 C CA . GLU A 1 324 ? -11.145 -10.529 50.861 1.00 69.75 324 GLU A CA 1
ATOM 2666 C C . GLU A 1 324 ? -10.683 -9.104 50.520 1.00 69.75 324 GLU A C 1
ATOM 2668 O O . GLU A 1 324 ? -11.030 -8.166 51.225 1.00 69.75 324 GLU A O 1
ATOM 2673 N N . PHE A 1 325 ? -10.043 -8.924 49.360 1.00 71.69 325 PHE A N 1
ATOM 2674 C CA . PHE A 1 325 ? -9.551 -7.636 48.869 1.00 71.69 325 PHE A CA 1
ATOM 2675 C C . PHE A 1 325 ? -10.623 -6.725 48.238 1.00 71.69 325 PHE A C 1
ATOM 2677 O O . PHE A 1 325 ? -10.279 -5.640 47.784 1.00 71.69 325 PHE A O 1
ATOM 2684 N N . ILE A 1 326 ? -11.894 -7.149 48.146 1.00 68.81 326 ILE A N 1
ATOM 2685 C CA . ILE A 1 326 ? -12.994 -6.319 47.601 1.00 68.81 326 ILE A CA 1
ATOM 2686 C C . ILE A 1 326 ? -13.620 -5.421 48.687 1.00 68.81 326 ILE A C 1
ATOM 2688 O O . ILE A 1 326 ? -14.249 -4.416 48.363 1.00 68.81 326 ILE A O 1
ATOM 2692 N N . ASN A 1 327 ? -13.490 -5.797 49.967 1.00 55.94 327 ASN A N 1
ATOM 2693 C CA . ASN A 1 327 ? -14.149 -5.128 51.099 1.00 55.94 327 ASN A CA 1
ATOM 2694 C C . ASN A 1 327 ? -13.215 -4.235 51.945 1.00 55.94 327 ASN A C 1
ATOM 2696 O O . ASN A 1 327 ? -13.693 -3.657 52.923 1.00 55.94 327 ASN A O 1
ATOM 2700 N N . ASP A 1 328 ? -11.937 -4.130 51.571 1.00 46.81 328 ASP A N 1
ATOM 2701 C CA . ASP A 1 328 ? -10.977 -3.124 52.059 1.00 46.81 328 ASP A CA 1
ATOM 2702 C C . ASP A 1 328 ? -10.909 -1.953 51.067 1.00 46.81 328 ASP A C 1
ATOM 2704 O O . ASP A 1 328 ? -10.831 -0.786 51.524 1.00 46.81 328 ASP A O 1
#

Sequence (328 aa):
MFIPPNTASLKSEYAKKIGTYQYLISKIKTLLNEDLLTKEIKIISLTAREKKFDSFYKKIFRYEIEGDYFVKIDDLAGVRIVCVYLEEMEKIRNIIQKNFQIIREKHLNFDNRVDKTGYQSDHYIVKLKKESVTNADKFLHSDIGNCLCEIQVRTALMHSWSSVSHDLFYKKKLVESDFEREMYALSSLFFFADHQFDRYMKIKKAQTKKEKQIPNLEQPLNADSLSAYINYKFDERPEADDSSLIEMIEQLSALGYATLKDIDLIVEKSKSVLEIYEKDNPIRTQTAIKLDGVGALRICVALADYQNKDSSSFYVKDIQKYREFIND

Radius of gyration: 29.38 Å; Cα contacts (8 Å, |Δi|>4): 387; chains: 1; bounding box: 60×39×92 Å

Secondary structure (DSSP, 8-state):
---PPPHHHHHHHHHHHHHHHHHHHHHHHHHHHHHHHHTT--EEEEEEEE--HHHHHHHHHHTT--S-HHHH-TTSEEEEEEESSHHHHHHHHHHHHHHEEEEEEE-----S-TT------EEEEEEE-GGG--HHHHHH-TTGGG--EEEEEEEHHHHHHHHHHHHHHHTTTS--HHHHHHHHHHHHHHHHHHHHHHHHHHHHHHHHHHHTS---TTSBP-HHHHHHHHHHH-TTSPPPPHHHHHHHHHHHHHHT--BHHHHHHHHHHHHHHHHHHHHHS----SS-SS--HHHHHHHHHHHH-TTTS-GGG---TTGGGGGGGG--